Protein AF-A0A7M2JFU8-F1 (afdb_monomer)

Organism: Pseudomonas fluorescens (NCBI:txid294)

Nearest PDB structures (foldseek):
  3hbv-assembly1_P  TM=8.860E-01  e=1.091E-07  Dickeya chrysanthemi
  3hda-assembly1_P  TM=8.910E-01  e=1.358E-07  Dickeya chrysanthemi
  1k7g-assembly1_A  TM=8.908E-01  e=1.434E-07  Dickeya chrysanthemi
  8qyy-assembly1_E  TM=3.479E-01  e=5.859E+00  Escherichia coli

Structure (mmCIF, N/CA/C/O backbone):
data_AF-A0A7M2JFU8-F1
#
_entry.id   AF-A0A7M2JFU8-F1
#
loop_
_atom_site.group_PDB
_atom_site.id
_atom_site.type_symbol
_atom_site.label_atom_id
_atom_site.label_alt_id
_atom_site.label_comp_id
_atom_site.label_asym_id
_atom_site.label_entity_id
_atom_site.label_seq_id
_atom_site.pdbx_PDB_ins_code
_atom_site.Cartn_x
_atom_site.Cartn_y
_atom_site.Cartn_z
_atom_site.occupancy
_atom_site.B_iso_or_equiv
_atom_site.auth_seq_id
_atom_site.auth_comp_id
_atom_site.auth_asym_id
_atom_site.auth_atom_id
_atom_site.pdbx_PDB_model_num
ATOM 1 N N . MET A 1 1 ? -22.657 -14.632 13.937 1.00 64.81 1 MET A N 1
ATOM 2 C CA . MET A 1 1 ? -21.526 -13.676 13.865 1.00 64.81 1 MET A CA 1
ATOM 3 C C . MET A 1 1 ? -20.325 -14.108 14.701 1.00 64.81 1 MET A C 1
ATOM 5 O O . MET A 1 1 ? -19.240 -14.116 14.144 1.00 64.81 1 MET A O 1
ATOM 9 N N . LYS A 1 2 ? -20.491 -14.522 15.968 1.00 67.00 2 LYS A N 1
ATOM 10 C CA . LYS A 1 2 ? -19.379 -14.980 16.830 1.00 67.00 2 LYS A CA 1
ATOM 11 C C . LYS A 1 2 ? -18.509 -16.075 16.194 1.00 67.00 2 LYS A C 1
ATOM 13 O O . LYS A 1 2 ? -17.318 -15.863 16.019 1.00 67.00 2 LYS A O 1
ATOM 18 N N . GLN A 1 3 ? -19.122 -17.174 15.738 1.00 77.75 3 GLN A N 1
ATOM 19 C CA . GLN A 1 3 ? -18.402 -18.260 15.055 1.00 77.75 3 GLN A CA 1
ATOM 20 C C . GLN A 1 3 ? -17.600 -17.750 13.848 1.00 77.75 3 GLN A C 1
ATOM 22 O O . GLN A 1 3 ? -16.427 -18.059 13.706 1.00 77.75 3 GLN A O 1
ATOM 27 N N . SER A 1 4 ? -18.198 -16.874 13.036 1.00 82.56 4 SER A N 1
ATOM 28 C CA . SER A 1 4 ? -17.549 -16.297 11.856 1.00 82.56 4 SER A CA 1
ATOM 29 C C . SER A 1 4 ? -16.321 -15.440 12.195 1.00 82.56 4 SER A C 1
ATOM 31 O O . SER A 1 4 ? -15.368 -15.435 11.419 1.00 82.56 4 SER A O 1
ATOM 33 N N . LEU A 1 5 ? -16.326 -14.735 13.335 1.00 87.31 5 LEU A N 1
ATOM 34 C CA . LEU A 1 5 ? -15.175 -13.968 13.826 1.00 87.31 5 LEU A CA 1
ATOM 35 C C . LEU A 1 5 ? -14.078 -14.894 14.370 1.00 87.31 5 LEU A C 1
ATOM 37 O O . LEU A 1 5 ? -12.903 -14.683 14.085 1.00 87.31 5 LEU A O 1
ATOM 41 N N . THR A 1 6 ? -14.447 -15.939 15.112 1.00 86.62 6 THR A N 1
ATOM 42 C CA . THR A 1 6 ? -13.496 -16.947 15.601 1.00 86.62 6 THR A CA 1
ATOM 43 C C . THR A 1 6 ? -12.821 -17.681 14.442 1.00 86.62 6 THR A C 1
ATOM 45 O O . THR A 1 6 ? -11.595 -17.793 14.419 1.00 86.62 6 THR A O 1
ATOM 48 N N . ASP A 1 7 ? -13.595 -18.093 13.436 1.00 89.38 7 ASP A N 1
ATOM 49 C CA . ASP A 1 7 ? -13.078 -18.713 12.215 1.00 89.38 7 ASP A CA 1
ATOM 50 C C . ASP A 1 7 ? -12.138 -17.756 11.468 1.00 89.38 7 ASP A C 1
ATOM 52 O O . ASP A 1 7 ? -11.109 -18.175 10.940 1.00 89.38 7 ASP A O 1
ATOM 56 N N . LEU A 1 8 ? -12.467 -16.458 11.436 1.00 90.00 8 LEU A N 1
ATOM 57 C CA . LEU A 1 8 ? -11.598 -15.434 10.856 1.00 90.00 8 LEU A CA 1
ATOM 58 C C . LEU A 1 8 ? -10.274 -15.324 11.625 1.00 90.00 8 LEU A C 1
ATOM 60 O O . LEU A 1 8 ? -9.217 -15.313 11.007 1.00 90.00 8 LEU A O 1
ATOM 64 N N . GLY A 1 9 ? -10.309 -15.301 12.958 1.00 88.56 9 GLY A N 1
ATOM 65 C CA . GLY A 1 9 ? -9.108 -15.240 13.797 1.00 88.56 9 GLY A CA 1
ATOM 66 C C . GLY A 1 9 ? -8.223 -16.491 13.749 1.00 88.56 9 GLY A C 1
ATOM 67 O O . GLY A 1 9 ? -7.040 -16.425 14.100 1.00 88.56 9 GLY A O 1
ATOM 68 N N . ALA A 1 10 ? -8.770 -17.634 13.332 1.00 90.88 10 ALA A N 1
ATOM 69 C CA . ALA A 1 10 ? -8.000 -18.843 13.042 1.00 90.88 10 ALA A CA 1
ATOM 70 C C . ALA A 1 10 ? -7.357 -18.788 11.645 1.00 90.88 10 ALA A C 1
ATOM 72 O O . ALA A 1 10 ? -6.209 -19.198 11.474 1.00 90.88 10 ALA A O 1
ATOM 73 N N . GLN A 1 11 ? -8.090 -18.252 10.667 1.00 91.31 11 GLN A N 1
ATOM 74 C CA . GLN A 1 11 ? -7.677 -18.173 9.268 1.00 91.31 11 GLN A CA 1
ATOM 75 C C . GLN A 1 11 ? -6.659 -17.053 9.005 1.00 91.31 11 GLN A C 1
ATOM 77 O O . GLN A 1 11 ? -5.719 -17.251 8.245 1.00 91.31 11 GLN A O 1
ATOM 82 N N . VAL A 1 12 ? -6.812 -15.880 9.627 1.00 92.31 12 VAL A N 1
ATOM 83 C CA . VAL A 1 12 ? -5.910 -14.740 9.414 1.00 92.31 12 VAL A CA 1
ATOM 84 C C . VAL A 1 12 ? -4.648 -14.909 10.258 1.00 92.31 12 VAL A C 1
ATOM 86 O O . VAL A 1 12 ? -4.643 -14.724 11.475 1.00 92.31 12 VAL A O 1
ATOM 89 N N . ASN A 1 13 ? -3.565 -15.271 9.581 1.00 92.75 13 ASN A N 1
ATOM 90 C CA . ASN A 1 13 ? -2.220 -15.431 10.121 1.00 92.75 13 ASN A CA 1
ATOM 91 C C . ASN A 1 13 ? -1.188 -14.977 9.078 1.00 92.75 13 ASN A C 1
ATOM 93 O O . ASN A 1 13 ? -1.533 -14.753 7.915 1.00 92.75 13 ASN A O 1
ATOM 97 N N . ARG A 1 14 ? 0.082 -14.887 9.483 1.00 90.12 14 ARG A N 1
ATOM 98 C CA . ARG A 1 14 ? 1.185 -14.442 8.622 1.00 90.12 14 ARG A CA 1
ATOM 99 C C . ARG A 1 14 ? 1.236 -15.141 7.260 1.00 90.12 14 ARG A C 1
ATOM 101 O O . ARG A 1 14 ? 1.318 -14.451 6.253 1.00 90.12 14 ARG A O 1
ATOM 108 N N . SER A 1 15 ? 1.144 -16.473 7.207 1.00 91.75 15 SER A N 1
ATOM 109 C CA . SER A 1 15 ? 1.206 -17.213 5.935 1.00 91.75 15 SER A CA 1
ATOM 110 C C . SER A 1 15 ? 0.026 -16.902 5.018 1.00 91.75 15 SER A C 1
ATOM 112 O O . SER A 1 15 ? 0.173 -16.845 3.803 1.00 91.75 15 SER A O 1
ATOM 114 N N . THR A 1 16 ? -1.152 -16.663 5.593 1.00 92.81 16 THR A N 1
ATOM 115 C CA . THR A 1 16 ? -2.345 -16.303 4.821 1.00 92.81 16 THR A CA 1
ATOM 116 C C . THR A 1 16 ? -2.243 -14.877 4.287 1.00 92.81 16 THR A C 1
ATOM 118 O O . THR A 1 16 ? -2.614 -14.626 3.144 1.00 92.81 16 THR A O 1
ATOM 121 N N . VAL A 1 17 ? -1.702 -13.944 5.079 1.00 91.19 17 VAL A N 1
ATOM 122 C CA . VAL A 1 17 ? -1.409 -12.573 4.627 1.00 91.19 17 VAL A CA 1
ATOM 123 C C . VAL A 1 17 ? -0.374 -12.590 3.507 1.00 91.19 17 VAL A C 1
ATOM 125 O O . VAL A 1 17 ? -0.582 -11.953 2.480 1.00 91.19 17 VAL A O 1
ATOM 128 N N . GLU A 1 18 ? 0.686 -13.380 3.651 1.00 92.75 18 GLU A N 1
ATOM 129 C CA . GLU A 1 18 ? 1.689 -13.557 2.605 1.00 92.75 18 GLU A CA 1
ATOM 130 C C . GLU A 1 18 ? 1.108 -14.110 1.312 1.00 92.75 18 GLU A C 1
ATOM 132 O O . GLU A 1 18 ? 1.339 -13.539 0.248 1.00 92.75 18 GLU A O 1
ATOM 137 N N . HIS A 1 19 ? 0.281 -15.146 1.398 1.00 94.06 19 HIS A N 1
ATOM 138 C CA . HIS A 1 19 ? -0.406 -15.681 0.231 1.00 94.06 19 HIS A CA 1
ATOM 139 C C . HIS A 1 19 ? -1.319 -14.638 -0.437 1.00 94.06 19 HIS A C 1
ATOM 141 O O . HIS A 1 19 ? -1.333 -14.525 -1.660 1.00 94.06 19 HIS A O 1
ATOM 147 N N . MET A 1 20 ? -2.047 -13.831 0.345 1.00 93.62 20 MET A N 1
ATOM 148 C CA . MET A 1 20 ? -2.904 -12.761 -0.186 1.00 93.62 20 MET A CA 1
ATOM 149 C C . MET A 1 20 ? -2.136 -11.655 -0.910 1.00 93.62 20 MET A C 1
ATOM 151 O O . MET A 1 20 ? -2.691 -11.048 -1.825 1.00 93.62 20 MET A O 1
ATOM 155 N N . LEU A 1 21 ? -0.903 -11.369 -0.487 1.00 90.50 21 LEU A N 1
ATOM 156 C CA . LEU A 1 21 ? -0.062 -10.340 -1.097 1.00 90.50 21 LEU A CA 1
ATOM 157 C C . LEU A 1 21 ? 0.683 -10.865 -2.325 1.00 90.50 21 LEU A C 1
ATOM 159 O O . LEU A 1 21 ? 0.728 -10.174 -3.337 1.00 90.50 21 LEU A O 1
ATOM 163 N N . ARG A 1 22 ? 1.231 -12.083 -2.247 1.00 90.06 22 ARG A N 1
ATOM 164 C CA . ARG A 1 22 ? 1.999 -12.701 -3.339 1.00 90.06 22 ARG A CA 1
ATOM 165 C C . ARG A 1 22 ? 1.111 -13.230 -4.465 1.00 90.06 22 ARG A C 1
ATOM 167 O O . ARG A 1 22 ? 1.523 -13.197 -5.617 1.00 90.06 22 ARG A O 1
ATOM 174 N N . ASP A 1 23 ? -0.095 -13.698 -4.144 1.00 92.19 23 ASP A N 1
ATOM 175 C CA . ASP A 1 23 ? -1.083 -14.151 -5.126 1.00 92.19 23 ASP A CA 1
ATOM 176 C C . ASP A 1 23 ? -2.473 -13.568 -4.816 1.00 92.19 23 ASP A C 1
ATOM 178 O O . ASP A 1 23 ? -3.360 -14.252 -4.278 1.00 92.19 23 ASP A O 1
ATOM 182 N N . PRO A 1 24 ? -2.690 -12.282 -5.146 1.00 87.75 24 PRO A N 1
ATOM 183 C CA . PRO A 1 24 ? -3.933 -11.586 -4.846 1.00 87.75 24 PRO A CA 1
ATOM 184 C C . PRO A 1 24 ? -5.116 -12.048 -5.706 1.00 87.75 24 PRO A C 1
ATOM 186 O O . PRO A 1 24 ? -6.250 -11.703 -5.365 1.00 87.75 24 PRO A O 1
ATOM 189 N N . THR A 1 25 ? -4.887 -12.785 -6.797 1.00 88.19 25 THR A N 1
ATOM 190 C CA . THR A 1 25 ? -5.942 -13.216 -7.738 1.00 88.19 25 THR A CA 1
ATOM 191 C C . THR A 1 25 ? -6.411 -14.646 -7.514 1.00 88.19 25 THR A C 1
ATOM 193 O O . THR A 1 25 ? -7.485 -15.019 -7.991 1.00 88.19 25 THR A O 1
ATOM 196 N N . SER A 1 26 ? -5.655 -15.449 -6.764 1.00 94.31 26 SER A N 1
ATOM 197 C CA . SER A 1 26 ? -6.107 -16.782 -6.387 1.00 94.31 26 SER A CA 1
ATOM 198 C C . SER A 1 26 ? -7.447 -16.748 -5.657 1.00 94.31 26 SER A C 1
ATOM 200 O O . SER A 1 26 ? -7.751 -15.859 -4.854 1.00 94.31 26 SER A O 1
ATOM 202 N N . ARG A 1 27 ? -8.246 -17.793 -5.889 1.00 94.06 27 ARG A N 1
ATOM 203 C CA . ARG A 1 27 ? -9.554 -17.962 -5.247 1.00 94.06 27 ARG A CA 1
ATOM 204 C C . ARG A 1 27 ? -9.453 -17.883 -3.720 1.00 94.06 27 ARG A C 1
ATOM 206 O O . ARG A 1 27 ? -10.229 -17.168 -3.102 1.00 94.06 27 ARG A O 1
ATOM 213 N N . GLY A 1 28 ? -8.453 -18.539 -3.127 1.00 91.12 28 GLY A N 1
ATOM 214 C CA . GLY A 1 28 ? -8.242 -18.523 -1.676 1.00 91.12 28 GLY A CA 1
ATOM 215 C C . GLY A 1 28 ? -7.946 -17.128 -1.117 1.00 91.12 28 GLY A C 1
ATOM 216 O O . GLY A 1 28 ? -8.483 -16.760 -0.067 1.00 91.12 28 GLY A O 1
ATOM 217 N N . SER A 1 29 ? -7.146 -16.329 -1.828 1.00 92.69 29 SER A N 1
ATOM 218 C CA . SER A 1 29 ? -6.858 -14.946 -1.441 1.00 92.69 29 SER A CA 1
ATOM 219 C C . SER A 1 29 ? -8.084 -14.049 -1.574 1.00 92.69 29 SER A C 1
ATOM 221 O O . SER A 1 29 ? -8.373 -13.280 -0.659 1.00 92.69 29 SER A O 1
ATOM 223 N N . ILE A 1 30 ? -8.842 -14.181 -2.668 1.00 92.62 30 ILE A N 1
ATOM 224 C CA . ILE A 1 30 ? -10.092 -13.440 -2.887 1.00 92.62 30 ILE A CA 1
ATOM 225 C C . ILE A 1 30 ? -11.110 -13.768 -1.791 1.00 92.62 30 ILE A C 1
ATOM 227 O O . ILE A 1 30 ? -11.663 -12.856 -1.175 1.00 92.62 30 ILE A O 1
ATOM 231 N N . ASP A 1 31 ? -11.329 -15.052 -1.508 1.00 92.81 31 ASP A N 1
ATOM 232 C CA .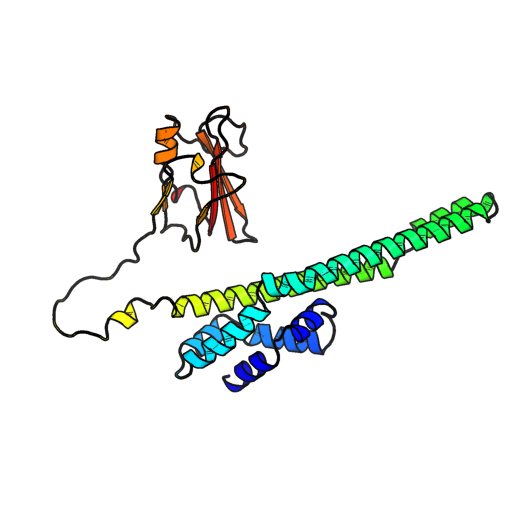 ASP A 1 31 ? -12.301 -15.505 -0.513 1.00 92.81 31 ASP A CA 1
ATOM 233 C C . ASP A 1 31 ? -11.935 -15.005 0.887 1.00 92.81 31 ASP A C 1
ATOM 235 O O . ASP A 1 31 ? -12.781 -14.466 1.606 1.00 92.81 31 ASP A O 1
ATOM 239 N N . THR A 1 32 ? -10.659 -15.124 1.264 1.00 93.12 32 THR A N 1
ATOM 240 C CA . THR A 1 32 ? -10.173 -14.650 2.565 1.00 93.12 32 THR A CA 1
ATOM 241 C C . THR A 1 32 ? -10.292 -13.133 2.673 1.00 93.12 32 THR A C 1
ATOM 243 O O . THR A 1 32 ? -10.817 -12.628 3.665 1.00 93.12 32 THR A O 1
ATOM 246 N N . PHE A 1 33 ? -9.877 -12.396 1.642 1.00 92.88 33 PHE A N 1
ATOM 247 C CA . PHE A 1 33 ? -9.963 -10.940 1.617 1.00 92.88 33 PHE A CA 1
ATOM 248 C C . PHE A 1 33 ? -11.410 -10.443 1.709 1.00 92.88 33 PHE A C 1
ATOM 250 O O . PHE A 1 33 ? -11.715 -9.559 2.509 1.00 92.88 33 PHE A O 1
ATOM 257 N N . ASN A 1 34 ? -12.327 -11.053 0.957 1.00 91.94 34 ASN A N 1
ATOM 258 C CA . ASN A 1 34 ? -13.750 -10.730 1.020 1.00 91.94 34 ASN A CA 1
ATOM 259 C C . ASN A 1 34 ? -14.331 -11.052 2.400 1.00 91.94 34 ASN A C 1
ATOM 261 O O . ASN A 1 34 ? -15.116 -10.274 2.943 1.00 91.94 34 ASN A O 1
ATOM 265 N N . LYS A 1 35 ? -13.927 -12.166 3.018 1.00 92.62 35 LYS A N 1
ATOM 266 C CA . LYS A 1 35 ? -14.347 -12.515 4.381 1.00 92.62 35 LYS A CA 1
ATOM 267 C C . LYS A 1 35 ? 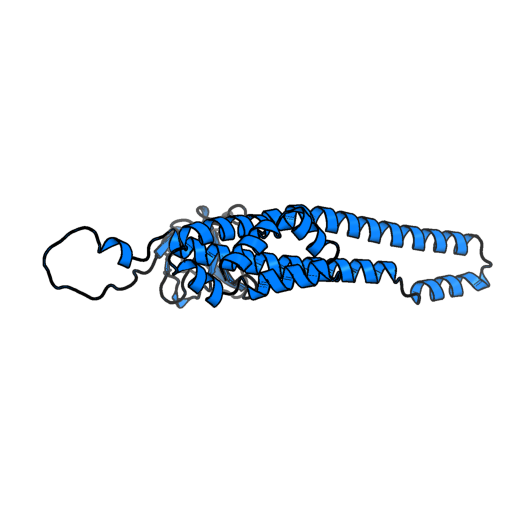-13.862 -11.483 5.406 1.00 92.62 35 LYS A C 1
ATOM 269 O O . LYS A 1 35 ? -14.650 -11.068 6.252 1.00 92.62 35 LYS A O 1
ATOM 274 N N . ILE A 1 36 ? -12.613 -11.020 5.300 1.00 92.69 36 ILE A N 1
ATOM 275 C CA . ILE A 1 36 ? -12.073 -9.924 6.121 1.00 92.69 36 ILE A CA 1
ATOM 276 C C . ILE A 1 36 ? -12.916 -8.657 5.908 1.00 92.69 36 ILE A C 1
ATOM 278 O O . ILE A 1 36 ? -13.480 -8.136 6.866 1.00 92.69 36 ILE A O 1
ATOM 282 N N . GLY A 1 37 ? -13.065 -8.192 4.665 1.00 87.88 37 GLY A N 1
ATOM 283 C CA . GLY A 1 37 ? -13.768 -6.942 4.353 1.00 87.88 37 GLY A CA 1
ATOM 284 C C . GLY A 1 37 ? -15.259 -6.959 4.698 1.00 87.88 37 GLY A C 1
ATOM 285 O O . GLY A 1 37 ? -15.818 -5.939 5.083 1.00 87.88 37 GLY A O 1
ATOM 286 N N . THR A 1 38 ? -15.912 -8.120 4.619 1.00 90.69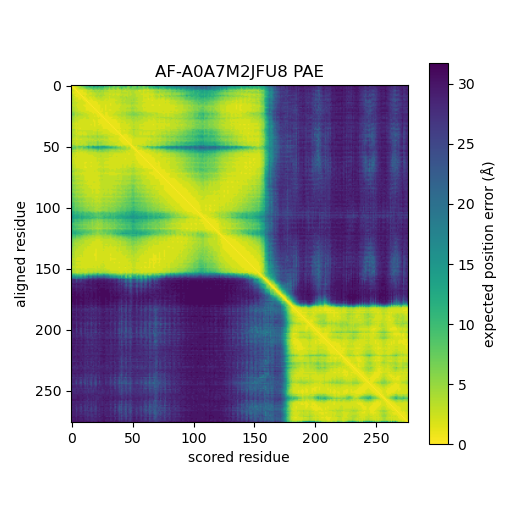 38 THR A N 1
ATOM 287 C CA . THR A 1 38 ? -17.331 -8.260 4.973 1.00 90.69 38 THR A CA 1
ATOM 288 C C . THR A 1 38 ? -17.571 -8.374 6.470 1.00 90.69 38 THR A C 1
ATOM 290 O O . THR A 1 38 ? -18.672 -8.041 6.904 1.00 90.69 38 THR A O 1
ATOM 293 N N . LEU A 1 39 ? -16.618 -8.881 7.258 1.00 90.25 39 LEU A N 1
ATOM 294 C CA . LEU A 1 39 ? -16.756 -9.025 8.713 1.00 90.25 39 LEU A CA 1
ATOM 295 C C . LEU A 1 39 ? -16.215 -7.817 9.477 1.00 90.25 39 LEU A C 1
ATOM 297 O O . LEU A 1 39 ? -16.765 -7.477 10.522 1.00 90.25 39 LEU A O 1
ATOM 301 N N . LEU A 1 40 ? -15.177 -7.167 8.955 1.00 90.19 40 LEU A N 1
ATOM 302 C CA . LEU A 1 40 ? -14.477 -6.060 9.602 1.00 90.19 40 LEU A CA 1
ATOM 303 C C . LEU A 1 40 ? -14.932 -4.698 9.060 1.00 90.19 40 LEU A C 1
ATOM 305 O O . LEU A 1 40 ? -14.121 -3.824 8.763 1.00 90.19 40 LEU A O 1
ATOM 309 N N . THR A 1 41 ? -16.248 -4.520 8.936 1.00 87.44 41 THR A N 1
ATOM 310 C CA . THR A 1 41 ? -16.863 -3.212 8.678 1.00 87.44 41 THR A CA 1
ATOM 311 C C . THR A 1 41 ? -17.152 -2.487 9.989 1.00 87.44 41 THR A C 1
ATOM 313 O O . THR A 1 41 ? -17.332 -3.126 11.029 1.00 87.44 41 THR A O 1
ATOM 316 N N . THR A 1 42 ? -17.257 -1.157 9.945 1.00 80.75 42 THR A N 1
ATOM 317 C CA . THR A 1 42 ? -17.554 -0.318 11.121 1.00 80.75 42 THR A CA 1
ATOM 318 C C . THR A 1 42 ? -18.774 -0.814 11.901 1.00 80.75 42 THR A C 1
ATOM 320 O O . THR A 1 42 ? -18.676 -1.047 13.104 1.00 80.75 42 THR A O 1
ATOM 323 N N . ASP A 1 43 ? -19.895 -1.055 11.215 1.00 82.62 43 ASP A N 1
ATOM 324 C CA . ASP A 1 43 ? -21.159 -1.449 11.852 1.00 82.62 43 ASP A CA 1
ATOM 325 C C . ASP A 1 43 ? -21.068 -2.823 12.525 1.00 82.62 43 ASP A C 1
ATOM 327 O O . ASP A 1 43 ? -21.544 -3.025 13.647 1.00 82.62 43 ASP A O 1
ATOM 331 N N . LYS A 1 44 ? -20.421 -3.788 11.857 1.00 87.19 44 LYS A N 1
ATOM 332 C CA . LYS A 1 44 ? -20.273 -5.145 12.393 1.00 87.19 44 LYS A CA 1
ATOM 333 C C . LYS A 1 44 ? -19.310 -5.184 13.561 1.00 87.19 44 LYS A C 1
ATOM 335 O O . LYS A 1 44 ? -19.594 -5.872 14.537 1.00 87.19 44 LYS A O 1
ATOM 340 N N . ILE A 1 45 ? -18.217 -4.429 13.492 1.00 86.00 45 ILE A N 1
ATOM 341 C CA . ILE A 1 45 ? -17.287 -4.303 14.610 1.00 86.00 45 ILE A CA 1
ATOM 342 C C . ILE A 1 45 ? -18.000 -3.656 15.797 1.00 86.00 45 ILE A C 1
ATOM 344 O O . ILE A 1 45 ? -17.978 -4.235 16.875 1.00 86.00 45 ILE A O 1
ATOM 348 N N . SER A 1 46 ? -18.725 -2.548 15.610 1.00 83.00 46 SER A N 1
ATOM 349 C CA . SER A 1 46 ? -19.511 -1.937 16.693 1.00 83.00 46 SER A CA 1
ATOM 350 C C . SER A 1 46 ? -20.494 -2.935 17.318 1.00 83.00 46 SER A C 1
ATOM 352 O O . SER A 1 46 ? -20.527 -3.081 18.535 1.00 83.00 46 SER A O 1
ATOM 354 N N . THR A 1 47 ? -21.208 -3.710 16.498 1.00 85.75 47 THR A N 1
ATOM 355 C CA . THR A 1 47 ? -22.140 -4.741 16.984 1.00 85.75 47 THR A CA 1
ATOM 356 C C . THR A 1 47 ? -21.432 -5.846 17.784 1.00 85.75 47 THR A C 1
ATOM 358 O O . THR A 1 47 ? -21.938 -6.291 18.812 1.00 85.75 47 THR A O 1
ATOM 361 N N . LEU A 1 48 ? -20.254 -6.296 17.335 1.00 85.50 48 LEU A N 1
ATOM 362 C CA . LEU A 1 48 ? -19.438 -7.300 18.034 1.00 85.50 48 LEU A CA 1
ATOM 363 C C . LEU A 1 48 ? -18.893 -6.783 19.371 1.00 85.50 48 LEU A C 1
ATOM 365 O O . LEU A 1 48 ? -18.698 -7.571 20.297 1.00 85.50 48 LEU A O 1
ATOM 369 N N . LEU A 1 49 ? -18.647 -5.478 19.452 1.00 83.25 49 LEU A N 1
ATOM 370 C CA . LEU A 1 49 ? -18.069 -4.792 20.601 1.00 83.25 49 LEU A CA 1
ATOM 371 C C . LEU A 1 49 ? -19.110 -4.337 21.640 1.00 83.25 49 LEU A C 1
ATOM 373 O O . LEU A 1 49 ? -18.740 -4.094 22.782 1.00 83.25 49 LEU A O 1
ATOM 377 N N . SER A 1 50 ? -20.396 -4.264 21.287 1.00 78.81 50 SER A N 1
ATOM 378 C CA . SER A 1 50 ? -21.491 -3.922 22.217 1.00 78.81 50 SER A CA 1
ATOM 379 C C . SER A 1 50 ? -22.231 -5.140 22.796 1.00 78.81 50 SER A C 1
ATOM 381 O O . SER A 1 50 ? -23.151 -4.981 23.595 1.00 78.81 50 SER A O 1
ATOM 383 N N . GLY A 1 51 ? -21.877 -6.358 22.377 1.00 79.19 51 GLY A N 1
ATOM 384 C CA . GLY A 1 51 ? -22.530 -7.594 22.817 1.00 79.19 51 GLY A CA 1
ATOM 385 C C . GLY A 1 51 ? -21.986 -8.169 24.137 1.00 79.19 51 GLY A C 1
ATOM 386 O O . GLY A 1 51 ? -20.928 -7.759 24.608 1.00 79.19 51 GLY A O 1
ATOM 387 N N . PRO A 1 52 ? -22.645 -9.197 24.706 1.00 77.25 52 PRO A N 1
ATOM 388 C CA . PRO A 1 52 ? -22.219 -9.847 25.955 1.00 77.25 52 PRO A CA 1
ATOM 389 C C . PRO A 1 52 ? -20.830 -10.509 25.868 1.00 77.25 52 PRO A C 1
ATOM 391 O O . PRO A 1 52 ? -20.178 -10.721 26.884 1.00 77.25 52 PRO A O 1
ATOM 394 N N . ASP A 1 53 ? -20.363 -10.799 24.651 1.00 83.12 53 ASP A N 1
ATOM 395 C CA . ASP A 1 53 ? -19.067 -11.422 24.358 1.00 83.12 53 ASP A CA 1
ATOM 396 C C . ASP A 1 53 ? -17.977 -10.411 23.945 1.00 83.12 53 ASP A C 1
ATOM 398 O O . ASP A 1 53 ? -16.948 -10.799 23.386 1.00 83.12 53 ASP A O 1
ATOM 402 N N . ALA A 1 54 ? -18.194 -9.109 24.167 1.00 79.81 54 ALA A N 1
ATOM 403 C CA . ALA A 1 54 ? -17.325 -8.038 23.674 1.00 79.81 54 ALA A CA 1
ATOM 404 C C . ALA A 1 54 ? -15.841 -8.258 24.003 1.00 79.81 54 ALA A C 1
ATOM 406 O O . ALA A 1 54 ? -14.990 -8.113 23.130 1.00 79.81 54 ALA A O 1
ATOM 407 N N . ASN A 1 55 ? -15.523 -8.674 25.231 1.00 82.38 55 ASN A N 1
ATOM 408 C CA . ASN A 1 55 ? -14.138 -8.848 25.671 1.00 82.38 55 ASN A CA 1
ATOM 409 C C . ASN A 1 55 ? -13.401 -9.975 24.918 1.00 82.38 55 ASN A C 1
ATOM 411 O O . ASN A 1 55 ? -12.224 -9.846 24.587 1.00 82.38 55 ASN A O 1
ATOM 415 N N . ASP A 1 56 ? -14.087 -11.075 24.602 1.00 87.19 56 ASP A N 1
ATOM 416 C CA . ASP A 1 56 ? -13.490 -12.159 23.813 1.00 87.19 56 ASP A CA 1
ATOM 417 C C . ASP A 1 56 ? -13.388 -11.782 22.333 1.00 87.19 56 ASP A C 1
ATOM 419 O O . ASP A 1 56 ? -12.387 -12.092 21.683 1.00 87.19 56 ASP A O 1
ATOM 423 N N . ASN A 1 57 ? -14.367 -11.036 21.815 1.00 88.06 57 ASN A N 1
ATOM 424 C CA . ASN A 1 57 ? -14.306 -10.485 20.464 1.00 88.06 57 ASN A CA 1
ATOM 425 C C . ASN A 1 57 ? -13.140 -9.497 20.311 1.00 88.06 57 ASN A C 1
ATOM 427 O O . ASN A 1 57 ? -12.454 -9.546 19.292 1.00 88.06 57 ASN A O 1
ATOM 431 N N . VAL A 1 58 ? -12.864 -8.659 21.320 1.00 86.94 58 VAL A N 1
ATOM 432 C CA . VAL A 1 58 ? -11.702 -7.753 21.338 1.00 86.94 58 VAL A CA 1
ATOM 433 C C . VAL A 1 58 ? -10.408 -8.538 21.168 1.00 86.94 58 VAL A C 1
ATOM 435 O O . VAL A 1 58 ? -9.651 -8.221 20.261 1.00 86.94 58 VAL A O 1
ATOM 438 N N . LYS A 1 59 ? -10.173 -9.603 21.944 1.00 89.12 59 LYS A N 1
ATOM 439 C CA . LYS A 1 59 ? -8.941 -10.411 21.826 1.00 89.12 59 LYS A CA 1
ATOM 440 C C . LYS A 1 59 ? -8.753 -10.985 20.421 1.00 89.12 59 LYS A C 1
ATOM 442 O O . LYS A 1 59 ? -7.644 -11.001 19.888 1.00 89.12 59 LYS A O 1
ATOM 447 N N . VAL A 1 60 ? -9.837 -11.475 19.813 1.00 91.19 60 VAL A N 1
ATOM 448 C CA . VAL A 1 60 ? -9.788 -12.010 18.445 1.00 91.19 60 VAL A CA 1
ATOM 449 C C . VAL A 1 60 ? -9.498 -10.895 17.440 1.00 91.19 60 VAL A C 1
ATOM 451 O O . VAL A 1 60 ? -8.659 -11.075 16.560 1.00 91.19 60 VAL A O 1
ATOM 454 N N . LEU A 1 61 ? -10.146 -9.739 17.585 1.00 90.81 61 LEU A N 1
ATOM 455 C CA . LEU A 1 61 ? -9.926 -8.582 16.723 1.00 90.81 61 LEU A CA 1
ATOM 456 C C . LEU A 1 61 ? -8.510 -8.011 16.871 1.00 90.81 61 LEU A C 1
ATOM 458 O O . LEU A 1 61 ? -7.905 -7.704 15.855 1.00 90.81 61 LEU A O 1
ATOM 462 N N . GLU A 1 62 ? -7.947 -7.937 18.080 1.00 88.50 62 GLU A N 1
ATOM 463 C CA . GLU A 1 62 ? -6.549 -7.542 18.323 1.00 88.50 62 GLU A CA 1
ATOM 464 C C . GLU A 1 62 ? -5.571 -8.493 17.638 1.00 88.50 62 GLU A C 1
ATOM 466 O O . GLU A 1 62 ? -4.615 -8.061 16.996 1.00 88.50 62 GLU A O 1
ATOM 471 N N . LYS A 1 63 ? -5.827 -9.804 17.726 1.00 91.50 63 LYS A N 1
ATOM 472 C CA . LYS A 1 63 ? -5.013 -10.800 17.030 1.00 91.50 63 LYS A CA 1
ATOM 473 C C . LYS A 1 63 ? -5.058 -10.570 15.520 1.00 91.50 63 LYS A C 1
ATOM 475 O O . LYS A 1 63 ? -4.004 -10.509 14.896 1.00 91.50 63 LYS A O 1
ATOM 480 N N . VAL A 1 64 ? -6.250 -10.432 14.939 1.00 92.38 64 VAL A N 1
ATOM 481 C CA . VAL A 1 64 ? -6.419 -10.188 13.496 1.00 92.38 64 VAL A CA 1
ATOM 482 C C . VAL A 1 64 ? -5.756 -8.871 13.086 1.00 92.38 64 VAL A C 1
ATOM 484 O O . VAL A 1 64 ? -4.993 -8.851 12.127 1.00 92.38 64 VAL A O 1
ATOM 487 N N . GLU A 1 65 ? -5.979 -7.798 13.841 1.00 92.00 65 GLU A N 1
ATOM 488 C CA . GLU A 1 65 ? -5.380 -6.477 13.628 1.00 92.00 65 GLU A CA 1
ATOM 489 C C . GLU A 1 65 ? -3.852 -6.545 13.632 1.00 92.00 65 GLU A C 1
ATOM 491 O O . GLU A 1 65 ? -3.224 -6.051 12.705 1.00 92.00 65 GLU A O 1
ATOM 496 N N . SER A 1 66 ? -3.241 -7.257 14.583 1.00 88.62 66 SER A N 1
ATOM 497 C CA . SER A 1 66 ? -1.780 -7.393 14.627 1.00 88.62 66 SER A CA 1
ATOM 498 C C . SER A 1 66 ? -1.194 -7.999 13.344 1.00 88.62 66 SER A C 1
ATOM 500 O O . SER A 1 66 ? -0.117 -7.592 12.911 1.00 88.62 66 SER A O 1
ATOM 502 N N . GLN A 1 67 ? -1.917 -8.927 12.702 1.00 91.69 67 GLN A N 1
ATOM 503 C CA . GLN A 1 67 ? -1.500 -9.573 11.452 1.00 91.69 67 GLN A CA 1
ATOM 504 C C . GLN A 1 67 ? -1.726 -8.692 10.218 1.00 91.69 67 GLN A C 1
ATOM 506 O O . GLN A 1 67 ? -1.056 -8.885 9.209 1.00 91.69 67 GLN A O 1
ATOM 511 N N . LEU A 1 68 ? -2.678 -7.758 10.284 1.00 91.06 68 LEU A N 1
ATOM 512 C CA . LEU A 1 68 ? -3.015 -6.826 9.201 1.00 91.06 68 LEU A CA 1
ATOM 513 C C . LEU A 1 68 ? -2.386 -5.440 9.396 1.00 91.06 68 LEU A C 1
ATOM 515 O O . LEU A 1 68 ? -2.605 -4.538 8.587 1.00 91.06 68 LEU A O 1
ATOM 519 N N . SER A 1 69 ? -1.632 -5.259 10.479 1.00 83.69 69 SER A N 1
ATOM 520 C CA . SER A 1 69 ? -0.952 -4.013 10.789 1.00 83.69 69 SER A CA 1
ATOM 521 C C . SER A 1 69 ? 0.069 -3.666 9.711 1.00 83.69 69 SER A C 1
ATOM 523 O O . SER A 1 69 ? 0.623 -4.547 9.049 1.00 83.69 69 SER A O 1
ATOM 525 N N . LYS A 1 70 ? 0.345 -2.367 9.560 1.00 82.19 70 LYS A N 1
ATOM 526 C CA . LYS A 1 70 ? 1.313 -1.882 8.576 1.00 82.19 70 LYS A CA 1
ATOM 527 C C . LYS A 1 70 ? 2.668 -2.577 8.719 1.00 82.19 70 LYS A C 1
ATOM 529 O O . LYS A 1 70 ? 3.173 -3.094 7.737 1.00 82.19 70 LYS A O 1
ATOM 534 N N . ASP A 1 71 ? 3.193 -2.683 9.936 1.00 80.50 71 ASP A N 1
ATOM 535 C CA . ASP A 1 71 ? 4.494 -3.314 10.180 1.00 80.50 71 ASP A CA 1
ATOM 536 C C . ASP A 1 71 ? 4.500 -4.802 9.782 1.00 80.50 71 ASP A C 1
ATOM 538 O O . ASP A 1 71 ? 5.461 -5.297 9.187 1.00 80.50 71 ASP A O 1
ATOM 542 N N . ALA A 1 72 ? 3.411 -5.528 10.066 1.00 81.62 72 ALA A N 1
ATOM 543 C CA . ALA A 1 72 ? 3.276 -6.935 9.691 1.00 81.62 72 ALA A CA 1
ATOM 544 C C . ALA A 1 72 ? 3.174 -7.122 8.169 1.00 81.62 72 ALA A C 1
ATOM 546 O O . ALA A 1 72 ? 3.785 -8.041 7.622 1.00 81.62 72 ALA A O 1
ATOM 547 N N . ILE A 1 73 ? 2.437 -6.240 7.491 1.00 86.25 73 ILE A N 1
ATOM 548 C CA . ILE A 1 73 ? 2.307 -6.235 6.032 1.00 86.25 73 ILE A CA 1
ATOM 549 C C . ILE A 1 73 ? 3.634 -5.853 5.373 1.00 86.25 73 ILE A C 1
ATOM 551 O O . ILE A 1 73 ? 4.083 -6.576 4.488 1.00 86.25 73 ILE A O 1
ATOM 555 N N . ASP A 1 74 ? 4.306 -4.798 5.836 1.00 81.06 74 ASP A N 1
ATOM 556 C CA . ASP A 1 74 ? 5.582 -4.316 5.289 1.00 81.06 74 ASP A CA 1
ATOM 557 C C . ASP A 1 74 ? 6.690 -5.376 5.426 1.00 81.06 74 ASP A C 1
ATOM 559 O O . ASP A 1 74 ? 7.527 -5.521 4.532 1.00 81.06 74 ASP A O 1
ATOM 563 N N . THR A 1 75 ? 6.655 -6.188 6.491 1.00 83.50 75 THR A N 1
ATOM 564 C CA . THR A 1 75 ? 7.572 -7.329 6.696 1.00 83.50 75 THR A CA 1
ATOM 565 C C . THR A 1 75 ? 7.454 -8.392 5.595 1.00 83.50 75 THR A C 1
ATOM 567 O O . THR A 1 75 ? 8.397 -9.147 5.356 1.00 83.50 75 THR A O 1
ATOM 570 N N . VAL A 1 76 ? 6.301 -8.482 4.933 1.00 84.81 76 VAL A N 1
ATOM 571 C CA . VAL A 1 76 ? 6.040 -9.436 3.849 1.00 84.81 76 VAL A CA 1
ATOM 572 C C . VAL A 1 76 ? 6.141 -8.771 2.479 1.00 84.81 76 VAL A C 1
ATOM 574 O O . VAL A 1 76 ? 6.679 -9.362 1.543 1.00 84.81 76 VAL A O 1
ATOM 577 N N . LEU A 1 77 ? 5.648 -7.539 2.367 1.00 83.00 77 LEU A N 1
ATOM 578 C CA . LEU A 1 77 ? 5.621 -6.786 1.124 1.00 83.00 77 LEU A CA 1
ATOM 579 C C . LEU A 1 77 ? 7.031 -6.378 0.688 1.00 83.00 77 LEU A C 1
ATOM 581 O O . LEU A 1 77 ? 7.371 -6.587 -0.469 1.00 83.00 77 LEU A O 1
ATOM 585 N N . SER A 1 78 ? 7.881 -5.891 1.600 1.00 81.12 78 SER A N 1
ATOM 586 C CA . SER A 1 78 ? 9.216 -5.388 1.228 1.00 81.12 78 SER A CA 1
ATOM 587 C C . SER A 1 78 ? 10.111 -6.463 0.583 1.00 81.12 78 SER A C 1
ATOM 589 O O . SER A 1 78 ? 10.709 -6.183 -0.457 1.00 81.12 78 SER A O 1
ATOM 591 N N . PRO A 1 79 ? 10.204 -7.702 1.121 1.00 81.62 79 PRO A N 1
ATOM 592 C CA . PRO A 1 79 ? 10.934 -8.781 0.450 1.00 81.62 79 PRO A CA 1
ATOM 593 C C . PRO A 1 79 ? 10.337 -9.151 -0.911 1.00 81.62 79 PRO A C 1
ATOM 595 O O . PRO A 1 79 ? 11.080 -9.345 -1.868 1.00 81.62 79 PRO A O 1
ATOM 598 N N . PHE A 1 80 ? 9.005 -9.204 -1.021 1.00 82.81 80 PHE A N 1
ATOM 599 C CA . PHE A 1 80 ? 8.333 -9.480 -2.290 1.00 82.81 80 PHE A CA 1
ATOM 600 C C . PHE A 1 80 ? 8.636 -8.402 -3.340 1.00 82.81 80 PHE A C 1
ATOM 602 O O . PHE A 1 80 ? 8.974 -8.736 -4.472 1.00 82.81 80 PHE A O 1
ATOM 609 N N . GLU A 1 81 ? 8.575 -7.120 -2.977 1.00 81.31 81 GLU A N 1
ATOM 610 C CA . GLU A 1 81 ? 8.913 -6.017 -3.880 1.00 81.31 81 GLU A CA 1
ATOM 611 C C . GLU A 1 81 ? 10.367 -6.096 -4.351 1.00 81.31 81 GLU A C 1
ATOM 613 O O . GLU A 1 81 ? 10.630 -5.938 -5.543 1.00 81.31 81 GLU A O 1
ATOM 618 N N . ALA A 1 82 ? 11.303 -6.410 -3.449 1.00 80.19 82 ALA A N 1
ATOM 619 C CA . ALA A 1 82 ? 12.704 -6.618 -3.807 1.00 80.19 82 ALA A CA 1
ATOM 620 C C . ALA A 1 82 ? 12.874 -7.778 -4.807 1.00 80.19 82 ALA A C 1
ATOM 622 O O . ALA A 1 82 ? 13.522 -7.603 -5.838 1.00 80.19 82 ALA A O 1
ATOM 623 N N . GLU A 1 83 ? 12.227 -8.924 -4.562 1.00 86.56 83 GLU A N 1
ATOM 624 C CA . GLU A 1 83 ? 12.226 -10.072 -5.481 1.00 86.56 83 GLU A CA 1
ATOM 625 C C . GLU A 1 83 ? 11.663 -9.706 -6.867 1.00 86.56 83 GLU A C 1
ATOM 627 O O . GLU A 1 83 ? 12.217 -10.105 -7.894 1.00 86.56 83 GLU A O 1
ATOM 632 N N . GLN A 1 84 ? 10.575 -8.928 -6.920 1.00 85.50 84 GLN A N 1
ATOM 633 C CA . GLN A 1 84 ? 9.973 -8.479 -8.179 1.00 85.50 84 GLN A CA 1
ATOM 634 C C . GLN A 1 84 ? 10.878 -7.500 -8.938 1.00 85.50 84 GLN A C 1
ATOM 636 O O . GLN A 1 84 ? 11.018 -7.614 -10.157 1.00 85.50 84 GLN A O 1
ATOM 641 N N . VAL A 1 85 ? 11.529 -6.567 -8.238 1.00 81.88 85 VAL A N 1
ATOM 642 C CA . VAL A 1 85 ? 12.495 -5.629 -8.836 1.00 81.88 85 VAL A CA 1
ATOM 643 C C . VAL A 1 85 ? 13.702 -6.376 -9.407 1.00 81.88 85 VAL A C 1
ATOM 645 O O . VAL A 1 85 ? 14.140 -6.073 -10.521 1.00 81.88 85 VAL A O 1
ATOM 648 N N . ASP A 1 86 ? 14.215 -7.374 -8.690 1.00 86.81 86 ASP A N 1
ATOM 649 C CA . ASP A 1 86 ? 15.314 -8.210 -9.174 1.00 86.81 86 ASP A CA 1
ATOM 650 C C . ASP A 1 86 ? 14.886 -9.056 -10.381 1.00 86.81 86 ASP A C 1
ATOM 652 O O . ASP A 1 86 ? 15.611 -9.130 -11.375 1.00 86.81 86 ASP A O 1
ATOM 656 N N . SER A 1 87 ? 13.679 -9.629 -10.356 1.00 83.81 87 SER A N 1
ATOM 657 C CA . SER A 1 87 ? 13.099 -10.345 -11.500 1.00 83.81 87 SER A CA 1
ATOM 658 C C . SER A 1 87 ? 12.974 -9.443 -12.736 1.00 83.81 87 SER A C 1
ATOM 660 O O . SER A 1 87 ? 13.398 -9.819 -13.834 1.00 83.81 87 SER A O 1
ATOM 662 N N . TYR A 1 88 ? 12.484 -8.212 -12.551 1.00 87.56 88 TYR A N 1
ATOM 663 C CA . TYR A 1 88 ? 12.374 -7.208 -13.610 1.00 87.56 88 TYR A CA 1
ATOM 664 C C . TYR A 1 88 ? 13.747 -6.898 -14.214 1.00 87.56 88 TYR A C 1
ATOM 666 O O . TYR A 1 88 ? 13.921 -6.947 -15.436 1.00 87.56 88 TYR A O 1
ATOM 674 N N . ARG A 1 89 ? 14.744 -6.623 -13.361 1.00 89.50 89 ARG A N 1
ATOM 675 C CA . ARG A 1 89 ? 16.121 -6.344 -13.788 1.00 89.50 89 ARG A CA 1
ATOM 676 C C . ARG A 1 89 ? 16.695 -7.507 -14.590 1.00 89.50 89 ARG A C 1
ATOM 678 O O . ARG A 1 89 ? 17.166 -7.290 -15.703 1.00 89.50 89 ARG A O 1
ATOM 685 N N . ASN A 1 90 ? 16.597 -8.727 -14.067 1.00 90.56 90 ASN A N 1
ATOM 686 C CA . ASN A 1 90 ? 17.113 -9.928 -14.720 1.00 90.56 90 ASN A CA 1
ATOM 687 C C . ASN A 1 90 ? 16.477 -10.144 -16.100 1.00 90.56 90 ASN A C 1
ATOM 689 O O . ASN A 1 90 ? 17.166 -10.511 -17.054 1.00 90.56 90 ASN A O 1
ATOM 693 N N . HIS A 1 91 ? 15.174 -9.883 -16.237 1.00 90.50 91 HIS A N 1
ATOM 694 C CA . HIS A 1 91 ? 14.493 -10.000 -17.523 1.00 90.50 91 HIS A CA 1
ATOM 695 C C . HIS A 1 91 ? 14.979 -8.951 -18.533 1.00 90.50 91 HIS A C 1
ATOM 697 O O . HIS A 1 91 ? 15.249 -9.288 -19.688 1.00 90.50 91 HIS A O 1
ATOM 703 N N . VAL A 1 92 ? 15.138 -7.694 -18.102 1.00 90.62 92 VAL A N 1
ATOM 704 C CA . VAL A 1 92 ? 15.687 -6.619 -18.944 1.00 90.62 92 VAL A CA 1
ATOM 705 C C . VAL A 1 92 ? 17.117 -6.941 -19.375 1.00 90.62 92 VAL A C 1
ATOM 707 O O . VAL A 1 92 ? 17.429 -6.865 -20.563 1.00 90.62 92 VAL A O 1
ATOM 710 N N . GLU A 1 93 ? 17.976 -7.338 -18.438 1.00 94.38 93 GLU A N 1
ATOM 711 C CA . GLU A 1 93 ? 19.372 -7.681 -18.717 1.00 94.38 93 GLU A CA 1
ATOM 712 C C . GLU A 1 93 ? 19.481 -8.859 -19.688 1.00 94.38 93 GLU A C 1
ATOM 714 O O . GLU A 1 93 ? 20.219 -8.778 -20.671 1.00 94.38 93 GLU A O 1
ATOM 719 N N . SER A 1 94 ? 18.695 -9.919 -19.478 1.00 93.25 94 SER A N 1
ATOM 720 C CA . SER A 1 94 ? 18.643 -11.074 -20.377 1.00 93.25 94 SER A CA 1
ATOM 721 C C . SER A 1 94 ? 18.189 -10.683 -21.788 1.00 93.25 94 SER A C 1
ATOM 723 O O . SER A 1 94 ? 18.828 -11.056 -22.775 1.00 93.25 94 SER A O 1
ATOM 725 N N . ALA A 1 95 ? 17.130 -9.875 -21.898 1.00 93.31 95 ALA A N 1
ATOM 726 C CA . ALA A 1 95 ? 16.601 -9.423 -23.180 1.00 93.31 95 ALA A CA 1
ATOM 727 C C . ALA A 1 95 ? 17.602 -8.533 -23.940 1.00 93.31 95 ALA A C 1
ATOM 729 O O . ALA A 1 95 ? 17.795 -8.700 -25.147 1.00 93.31 95 ALA A O 1
ATOM 730 N N . LEU A 1 96 ? 18.274 -7.612 -23.242 1.00 95.38 96 LEU A N 1
ATOM 731 C CA . LEU A 1 96 ? 19.312 -6.760 -23.826 1.00 95.38 96 LEU A CA 1
ATOM 732 C C . LEU A 1 96 ? 20.554 -7.562 -24.228 1.00 95.38 96 LEU A C 1
ATOM 734 O O . LEU A 1 96 ? 21.153 -7.281 -25.268 1.00 95.38 96 LEU A O 1
ATOM 738 N N . PHE A 1 97 ? 20.934 -8.566 -23.437 1.00 96.75 97 PHE A N 1
ATOM 739 C CA . PHE A 1 97 ? 22.045 -9.455 -23.761 1.00 96.75 97 PHE A CA 1
ATOM 740 C C . PHE A 1 97 ? 21.768 -10.266 -25.033 1.00 96.75 97 PHE A C 1
ATOM 742 O O . PHE A 1 97 ? 22.608 -10.287 -25.935 1.00 96.75 97 PHE A O 1
ATOM 749 N N . ASP A 1 98 ? 20.581 -10.869 -25.150 1.00 95.31 98 ASP A N 1
ATOM 750 C CA . ASP A 1 98 ? 20.152 -11.590 -26.356 1.00 95.31 98 ASP A CA 1
ATOM 751 C C . ASP A 1 98 ? 20.126 -10.666 -27.584 1.00 95.31 98 ASP A C 1
ATOM 753 O O . ASP A 1 98 ? 20.671 -11.017 -28.635 1.00 95.31 98 ASP A O 1
ATOM 757 N N . LEU A 1 99 ? 19.599 -9.441 -27.449 1.00 96.00 99 LEU A N 1
ATOM 758 C CA . LEU A 1 99 ? 19.651 -8.446 -28.522 1.00 96.00 99 LEU A CA 1
ATOM 759 C C . LEU A 1 99 ? 21.096 -8.144 -28.935 1.00 96.00 99 LEU A C 1
ATOM 761 O O . LEU A 1 99 ? 21.415 -8.179 -30.125 1.00 96.00 99 LEU A O 1
ATOM 765 N N . LYS A 1 100 ? 21.982 -7.868 -27.971 1.00 97.00 100 LYS A N 1
ATOM 766 C CA . LYS A 1 100 ? 23.397 -7.575 -28.233 1.00 97.00 100 LYS A CA 1
ATOM 767 C C . LYS A 1 100 ? 24.071 -8.731 -28.968 1.00 97.00 100 LYS A C 1
ATOM 769 O O . LYS A 1 100 ? 24.753 -8.499 -29.964 1.00 97.00 100 LYS A O 1
ATOM 774 N N . TYR A 1 101 ? 23.854 -9.965 -28.521 1.00 96.81 101 TYR A N 1
ATOM 775 C CA . TYR A 1 101 ? 24.392 -11.158 -29.169 1.00 96.81 101 TYR A CA 1
ATOM 776 C C . TYR A 1 101 ? 23.925 -11.286 -30.626 1.00 96.81 101 TYR A C 1
ATOM 778 O O . TYR A 1 101 ? 24.745 -11.475 -31.531 1.00 96.81 101 TYR A O 1
ATOM 786 N N . ARG A 1 102 ? 22.624 -11.097 -30.881 1.00 96.44 102 ARG A N 1
ATOM 787 C CA . ARG A 1 102 ? 22.064 -11.132 -32.241 1.00 96.44 102 ARG A CA 1
ATOM 788 C C . ARG A 1 102 ? 22.613 -10.014 -33.117 1.00 96.44 102 ARG A C 1
ATOM 790 O O . ARG A 1 102 ? 22.928 -10.257 -34.273 1.00 96.44 102 ARG A O 1
ATOM 797 N N . LEU A 1 103 ? 22.787 -8.806 -32.585 1.00 97.19 103 LEU A N 1
ATOM 798 C CA . LEU A 1 103 ? 23.374 -7.693 -33.337 1.00 97.19 103 LEU A CA 1
ATOM 799 C C . LEU A 1 103 ? 24.836 -7.948 -33.721 1.00 97.19 103 LEU A C 1
ATOM 801 O O . LEU A 1 103 ? 25.248 -7.547 -34.805 1.00 97.19 103 LEU A O 1
ATOM 805 N N . MET A 1 104 ? 25.615 -8.613 -32.864 1.00 96.50 104 MET A N 1
ATOM 806 C CA . MET A 1 104 ? 27.012 -8.945 -33.167 1.00 96.50 104 MET A CA 1
ATOM 807 C C . MET A 1 104 ? 27.140 -10.024 -34.246 1.00 96.50 104 MET A C 1
ATOM 809 O O . MET A 1 104 ? 28.069 -9.971 -35.048 1.00 96.50 104 MET A O 1
ATOM 813 N N . THR A 1 105 ? 26.218 -10.987 -34.268 1.00 96.19 105 THR A N 1
ATOM 814 C CA . THR A 1 105 ? 26.281 -12.169 -35.144 1.00 96.19 105 THR A CA 1
ATOM 815 C C . THR A 1 105 ? 25.478 -12.024 -36.440 1.00 96.19 105 THR A C 1
ATOM 817 O O . THR A 1 105 ? 25.750 -12.736 -37.404 1.00 96.19 105 THR A O 1
ATOM 820 N N . ALA A 1 106 ? 24.519 -11.096 -36.501 1.00 96.12 106 ALA A N 1
ATOM 821 C CA . ALA A 1 106 ? 23.687 -10.877 -37.679 1.00 96.12 106 ALA A CA 1
ATOM 822 C C . ALA A 1 106 ? 24.377 -10.024 -38.768 1.00 96.12 106 ALA A C 1
ATOM 824 O O . ALA A 1 106 ? 25.163 -9.113 -38.447 1.00 96.12 106 ALA A O 1
ATOM 825 N N . PRO A 1 107 ? 24.011 -10.240 -40.050 1.00 96.44 107 PRO A N 1
ATOM 826 C CA . PRO A 1 107 ? 24.391 -9.364 -41.157 1.00 96.44 107 PRO A CA 1
ATOM 827 C C . PRO A 1 107 ? 23.947 -7.914 -40.925 1.00 96.44 107 PRO A C 1
ATOM 829 O O . PRO A 1 107 ? 22.898 -7.673 -40.319 1.00 96.44 107 PRO A O 1
ATOM 832 N N . LEU A 1 108 ? 24.737 -6.945 -41.401 1.00 92.94 108 LEU A N 1
ATOM 833 C CA . LEU A 1 108 ? 24.536 -5.507 -41.153 1.00 92.94 108 LEU A CA 1
ATOM 834 C C . LEU A 1 108 ? 23.140 -5.032 -41.576 1.00 92.94 108 LEU A C 1
ATOM 836 O O . LEU A 1 108 ? 22.476 -4.320 -40.824 1.00 92.94 108 LEU A O 1
ATOM 840 N N . GLU A 1 109 ? 22.675 -5.492 -42.732 1.00 94.81 109 GLU A N 1
ATOM 841 C CA . GLU A 1 109 ? 21.373 -5.189 -43.322 1.00 94.81 109 GLU A CA 1
ATOM 842 C C . GLU A 1 109 ? 20.187 -5.642 -42.455 1.00 94.81 109 GLU A C 1
ATOM 844 O O . GLU A 1 109 ? 19.115 -5.050 -42.518 1.00 94.81 109 GLU A O 1
ATOM 849 N N . SER A 1 110 ? 20.379 -6.646 -41.593 1.00 94.50 110 SER A N 1
ATOM 850 C CA . SER A 1 110 ? 19.329 -7.175 -40.712 1.00 94.50 110 SER A CA 1
ATOM 851 C C . SER A 1 110 ? 19.316 -6.528 -39.321 1.00 94.50 110 SER A C 1
ATOM 853 O O . SER A 1 110 ? 18.375 -6.724 -38.551 1.00 94.50 110 SER A O 1
ATOM 855 N N . ARG A 1 111 ? 20.347 -5.754 -38.954 1.00 94.88 111 ARG A N 1
ATOM 856 C CA . ARG A 1 111 ? 20.499 -5.221 -37.586 1.00 94.88 111 ARG A CA 1
ATOM 857 C C . ARG A 1 111 ? 19.435 -4.193 -37.225 1.00 94.88 111 ARG A C 1
ATOM 859 O O . ARG A 1 111 ? 18.916 -4.224 -36.112 1.00 94.88 111 ARG A O 1
ATOM 866 N N . PHE A 1 112 ? 19.082 -3.313 -38.160 1.00 96.00 112 PHE A N 1
ATOM 867 C CA . PHE A 1 112 ? 18.034 -2.314 -37.935 1.00 96.00 112 PHE A CA 1
ATOM 868 C C . PHE A 1 112 ? 16.682 -2.977 -37.642 1.00 96.00 112 PHE A C 1
ATOM 870 O O . PHE A 1 112 ? 15.968 -2.588 -36.717 1.00 96.00 112 PHE A O 1
ATOM 877 N N . ASP A 1 113 ? 16.371 -4.045 -38.373 1.00 95.56 113 ASP A N 1
ATOM 878 C CA . ASP A 1 113 ? 15.160 -4.839 -38.192 1.00 95.56 113 ASP A CA 1
ATOM 879 C C . ASP A 1 113 ? 15.111 -5.519 -36.825 1.00 95.56 113 ASP A C 1
ATOM 881 O O . ASP A 1 113 ? 14.052 -5.548 -36.196 1.00 95.56 113 ASP A O 1
ATOM 885 N N . LEU A 1 114 ? 16.247 -6.017 -36.331 1.00 95.94 114 LEU A N 1
ATOM 886 C CA . LEU A 1 114 ? 16.355 -6.591 -34.989 1.00 95.94 1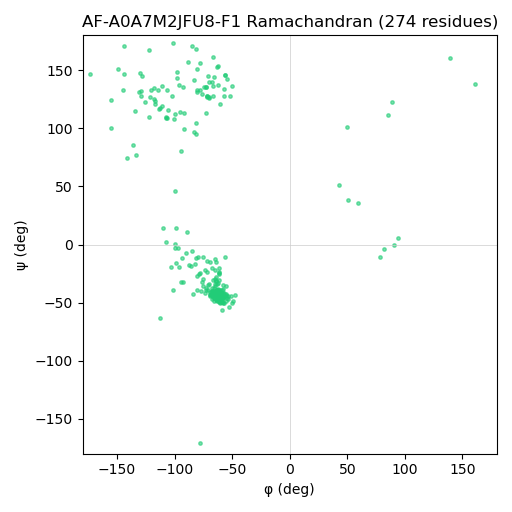14 LEU A CA 1
ATOM 887 C C . LEU A 1 114 ? 16.068 -5.553 -33.898 1.00 95.94 114 LEU A C 1
ATOM 889 O O . LEU A 1 114 ? 15.265 -5.830 -33.007 1.00 95.94 114 LEU A O 1
ATOM 893 N N . VAL A 1 115 ? 16.655 -4.354 -33.991 1.00 95.06 115 VAL A N 1
ATOM 894 C CA . VAL A 1 115 ? 16.394 -3.260 -33.035 1.00 95.06 115 VAL A CA 1
ATOM 895 C C . VAL A 1 115 ? 14.926 -2.845 -33.076 1.00 95.06 115 VAL A C 1
ATOM 897 O O . VAL A 1 115 ? 14.281 -2.743 -32.036 1.00 95.06 115 VAL A O 1
ATOM 900 N N . ARG A 1 116 ? 14.365 -2.661 -34.275 1.00 95.50 116 ARG A N 1
ATOM 901 C CA . ARG A 1 116 ? 12.960 -2.282 -34.454 1.00 95.50 116 ARG A CA 1
ATOM 902 C C . ARG A 1 116 ? 12.002 -3.332 -33.891 1.00 95.50 116 ARG A C 1
ATOM 904 O O . ARG A 1 116 ? 11.025 -2.971 -33.236 1.00 95.50 116 ARG A O 1
ATOM 911 N N . ARG A 1 117 ? 12.268 -4.624 -34.111 1.00 94.00 117 ARG A N 1
ATOM 912 C CA . ARG A 1 117 ? 11.474 -5.722 -33.531 1.00 94.00 117 ARG A CA 1
ATOM 913 C C . ARG A 1 117 ? 11.583 -5.757 -32.015 1.00 94.00 117 ARG A C 1
ATOM 915 O O . ARG A 1 117 ? 10.572 -5.949 -31.360 1.00 94.00 117 ARG A O 1
ATOM 922 N N . PHE A 1 118 ? 12.778 -5.559 -31.467 1.00 93.94 118 PHE A N 1
ATOM 923 C CA . PHE A 1 118 ? 12.971 -5.491 -30.022 1.00 93.94 118 PHE A CA 1
ATOM 924 C C . PHE A 1 118 ? 12.186 -4.325 -29.410 1.00 93.94 118 PHE A C 1
ATOM 926 O O . PHE A 1 118 ? 11.403 -4.537 -28.497 1.00 93.94 118 PHE A O 1
ATOM 933 N N . ALA A 1 119 ? 12.309 -3.122 -29.976 1.00 90.94 119 ALA A N 1
ATOM 934 C CA . ALA A 1 119 ? 11.628 -1.927 -29.477 1.00 90.94 119 ALA A CA 1
ATOM 935 C C . ALA A 1 119 ? 10.092 -1.997 -29.578 1.00 90.94 119 ALA A C 1
ATOM 937 O O . ALA A 1 119 ? 9.394 -1.385 -28.778 1.00 90.94 119 ALA A O 1
ATOM 938 N N . SER A 1 120 ? 9.560 -2.726 -30.564 1.00 91.44 120 SER A N 1
ATOM 939 C CA . SER A 1 120 ? 8.111 -2.914 -30.744 1.00 91.44 120 SER A CA 1
ATOM 940 C C . SER A 1 120 ? 7.552 -4.136 -30.012 1.00 91.44 120 SER A C 1
ATOM 942 O O . SER A 1 120 ? 6.334 -4.329 -29.981 1.00 91.44 120 SER A O 1
ATOM 944 N N . LYS A 1 121 ? 8.413 -4.974 -29.426 1.00 89.62 121 LYS A N 1
ATOM 945 C CA . LYS A 1 121 ? 7.992 -6.180 -28.721 1.00 89.62 121 LYS A CA 1
ATOM 946 C C . LYS A 1 121 ? 7.411 -5.806 -27.361 1.00 89.62 121 LYS A C 1
ATOM 948 O O . LYS A 1 121 ? 8.049 -5.132 -26.559 1.00 89.62 121 LYS A O 1
ATOM 953 N N . LYS A 1 122 ? 6.217 -6.319 -27.068 1.00 88.25 122 LYS A N 1
ATOM 954 C CA . LYS A 1 122 ? 5.708 -6.340 -25.697 1.00 88.25 122 LYS A CA 1
ATOM 955 C C . LYS A 1 122 ? 6.478 -7.373 -24.887 1.00 88.25 122 LYS A C 1
ATOM 957 O O . LYS A 1 122 ? 6.604 -8.532 -25.288 1.00 88.25 122 LYS A O 1
ATOM 962 N N . HIS A 1 123 ? 7.001 -6.940 -23.753 1.00 87.38 123 HIS A N 1
ATOM 963 C CA . HIS A 1 123 ? 7.671 -7.810 -22.804 1.00 87.38 123 HIS A CA 1
ATOM 964 C C . HIS A 1 123 ? 6.655 -8.239 -21.747 1.00 87.38 123 HIS A C 1
ATOM 966 O O . HIS A 1 123 ? 6.613 -7.649 -20.673 1.00 87.38 123 HIS A O 1
ATOM 972 N N . GLU A 1 124 ? 5.829 -9.239 -22.075 1.00 91.31 124 GLU A N 1
ATOM 973 C CA . GLU A 1 124 ? 4.765 -9.743 -21.183 1.00 91.31 124 GLU A CA 1
ATOM 974 C C . GLU A 1 124 ? 5.254 -9.992 -19.744 1.00 91.31 124 GLU A C 1
ATOM 976 O O . GLU A 1 124 ? 4.620 -9.478 -18.831 1.00 91.31 124 GLU A O 1
ATOM 981 N N . PRO A 1 125 ? 6.440 -10.592 -19.494 1.00 89.75 125 PRO A N 1
ATOM 982 C CA . PRO A 1 125 ? 6.916 -10.777 -18.121 1.00 89.75 125 PRO A CA 1
ATOM 983 C C . PRO A 1 125 ? 7.135 -9.470 -17.347 1.00 89.75 125 PRO A C 1
ATOM 985 O O . PRO A 1 125 ? 6.974 -9.447 -16.133 1.00 89.75 125 PRO A O 1
ATOM 988 N N . LEU A 1 126 ? 7.497 -8.371 -18.022 1.00 88.31 126 LEU A N 1
ATOM 989 C CA . LEU A 1 126 ? 7.639 -7.065 -17.369 1.00 88.31 126 LEU A CA 1
ATOM 990 C C . LEU A 1 126 ? 6.272 -6.471 -17.009 1.00 88.31 126 LEU A C 1
ATOM 992 O O . LEU A 1 126 ? 6.145 -5.851 -15.954 1.00 88.31 126 LEU A O 1
ATOM 996 N N . LEU A 1 127 ? 5.268 -6.672 -17.870 1.00 90.00 127 LEU A N 1
ATOM 997 C CA . LEU A 1 127 ? 3.887 -6.263 -17.605 1.00 90.00 127 LEU A CA 1
ATOM 998 C C . LEU A 1 127 ? 3.304 -7.070 -16.439 1.00 90.00 127 LEU A C 1
ATOM 1000 O O . LEU A 1 127 ? 2.779 -6.476 -15.505 1.00 90.00 127 LEU A O 1
ATOM 1004 N N . ASP A 1 128 ? 3.503 -8.389 -16.432 1.00 90.69 128 ASP A N 1
ATOM 1005 C CA . ASP A 1 128 ? 3.042 -9.278 -15.361 1.00 90.69 128 ASP A CA 1
ATOM 1006 C C . ASP A 1 128 ? 3.640 -8.896 -13.996 1.00 90.69 128 ASP A C 1
ATOM 1008 O O . ASP A 1 128 ? 2.932 -8.874 -12.985 1.00 90.69 128 ASP A O 1
ATOM 1012 N N . ILE A 1 129 ? 4.935 -8.553 -13.949 1.00 86.12 129 ILE A N 1
ATOM 1013 C CA . ILE A 1 129 ? 5.606 -8.083 -12.725 1.00 86.12 129 ILE A CA 1
ATOM 1014 C C . ILE A 1 129 ? 5.003 -6.754 -12.253 1.00 86.12 129 ILE A C 1
ATOM 1016 O O . ILE A 1 129 ? 4.717 -6.586 -11.065 1.00 86.12 129 ILE A O 1
ATOM 1020 N N . GLN A 1 130 ? 4.787 -5.809 -13.172 1.00 85.94 130 GLN A N 1
ATOM 1021 C CA . GLN A 1 130 ? 4.196 -4.512 -12.849 1.00 85.94 130 GLN A CA 1
ATOM 1022 C C . GLN A 1 130 ? 2.765 -4.661 -12.311 1.00 85.94 130 GLN A C 1
ATOM 1024 O O . GLN A 1 130 ? 2.423 -4.057 -11.291 1.00 85.94 130 GLN A O 1
ATOM 1029 N N . ASP A 1 131 ? 1.952 -5.493 -12.959 1.00 88.25 131 ASP A N 1
ATOM 1030 C CA . ASP A 1 131 ? 0.581 -5.774 -12.542 1.00 88.25 131 ASP A CA 1
ATOM 1031 C C . ASP A 1 131 ? 0.550 -6.480 -11.183 1.00 88.25 131 ASP A C 1
ATOM 1033 O O . ASP A 1 131 ? -0.258 -6.127 -10.320 1.00 88.25 131 ASP A O 1
ATOM 1037 N N . SER A 1 132 ? 1.465 -7.423 -10.948 1.00 87.44 132 SER A N 1
ATOM 1038 C CA . SER A 1 132 ? 1.600 -8.117 -9.662 1.00 87.44 132 SER A CA 1
ATOM 1039 C C . SER A 1 132 ? 1.938 -7.146 -8.528 1.00 87.44 132 SER A C 1
ATOM 1041 O O . SER A 1 132 ? 1.288 -7.167 -7.481 1.00 87.44 132 SER A O 1
ATOM 1043 N N . LEU A 1 133 ? 2.895 -6.236 -8.746 1.00 81.94 133 LEU A N 1
ATOM 1044 C CA . LEU A 1 133 ? 3.256 -5.189 -7.785 1.00 81.94 133 LEU A CA 1
ATOM 1045 C C . LEU A 1 133 ? 2.090 -4.237 -7.497 1.00 81.94 133 LEU A C 1
ATOM 1047 O O . LEU A 1 133 ? 1.839 -3.899 -6.338 1.00 81.94 133 LEU A O 1
ATOM 1051 N N . ALA A 1 134 ? 1.358 -3.814 -8.531 1.00 82.88 134 ALA A N 1
ATOM 1052 C CA . ALA A 1 134 ? 0.206 -2.932 -8.375 1.00 82.88 134 ALA A CA 1
ATOM 1053 C C . ALA A 1 134 ? -0.910 -3.599 -7.552 1.00 82.88 134 ALA A C 1
ATOM 1055 O O . ALA A 1 134 ? -1.482 -2.983 -6.648 1.00 82.88 134 ALA A O 1
ATOM 1056 N N . GLN A 1 135 ? -1.193 -4.874 -7.824 1.00 84.44 135 GLN A N 1
ATOM 1057 C CA . GLN A 1 135 ? -2.218 -5.634 -7.111 1.00 84.44 135 GLN A CA 1
ATOM 1058 C C . GLN A 1 135 ? -1.827 -5.921 -5.658 1.00 84.44 135 GLN A C 1
ATOM 106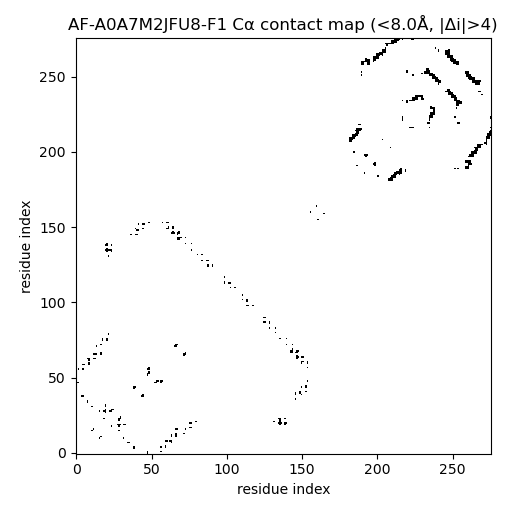0 O O . GLN A 1 135 ? -2.662 -5.749 -4.765 1.00 84.44 135 GLN A O 1
ATOM 1065 N N . ALA A 1 136 ? -0.572 -6.303 -5.404 1.00 83.12 136 ALA A N 1
ATOM 1066 C CA . ALA A 1 136 ? -0.053 -6.505 -4.053 1.00 83.12 136 ALA A CA 1
ATOM 1067 C C . ALA A 1 136 ? -0.156 -5.217 -3.221 1.00 83.12 136 ALA A C 1
ATOM 1069 O O . ALA A 1 136 ? -0.668 -5.242 -2.101 1.00 83.12 136 ALA A O 1
ATOM 1070 N N . ASN A 1 137 ? 0.217 -4.071 -3.802 1.00 80.94 137 ASN A N 1
ATOM 1071 C CA . ASN A 1 137 ? 0.128 -2.765 -3.147 1.00 80.94 137 ASN A CA 1
ATOM 1072 C C . ASN A 1 137 ? -1.316 -2.331 -2.850 1.00 80.94 137 ASN A C 1
ATOM 1074 O O . ASN A 1 137 ? -1.623 -1.857 -1.749 1.00 80.94 137 ASN A O 1
ATOM 1078 N N . ALA A 1 138 ? -2.241 -2.538 -3.792 1.00 80.62 138 ALA A N 1
ATOM 1079 C CA . ALA A 1 138 ? -3.662 -2.267 -3.569 1.00 80.62 138 ALA A CA 1
ATOM 1080 C C . ALA A 1 138 ? -4.245 -3.152 -2.450 1.00 80.62 138 ALA A C 1
ATOM 1082 O O . ALA A 1 138 ? -5.019 -2.685 -1.600 1.00 80.62 138 ALA A O 1
ATOM 1083 N N . ARG A 1 139 ? -3.841 -4.430 -2.412 1.00 87.50 139 ARG A N 1
ATOM 1084 C CA . ARG A 1 139 ? -4.248 -5.389 -1.380 1.00 87.50 139 ARG A CA 1
ATOM 1085 C C . ARG A 1 139 ? -3.699 -4.994 -0.007 1.00 87.50 139 ARG A C 1
ATOM 1087 O O . ARG A 1 139 ? -4.479 -4.907 0.941 1.00 87.50 139 ARG A O 1
ATOM 1094 N N . ALA A 1 140 ? -2.407 -4.681 0.083 1.00 80.69 140 ALA A N 1
ATOM 1095 C CA . ALA A 1 140 ? -1.744 -4.194 1.292 1.00 80.69 140 ALA A CA 1
ATOM 1096 C C . ALA A 1 140 ? -2.432 -2.941 1.855 1.00 80.69 140 ALA A C 1
ATOM 1098 O O . ALA A 1 140 ? -2.802 -2.906 3.027 1.00 80.69 140 ALA A O 1
ATOM 1099 N N . THR A 1 141 ? -2.708 -1.952 1.000 1.00 80.12 141 THR A N 1
ATOM 1100 C CA . THR A 1 141 ? -3.398 -0.707 1.382 1.00 80.12 141 THR A CA 1
ATOM 1101 C C . THR A 1 141 ? -4.774 -0.976 1.992 1.00 80.12 141 THR A C 1
ATOM 1103 O O . THR A 1 141 ? -5.149 -0.384 3.010 1.00 80.12 141 THR A O 1
ATOM 1106 N N . SER A 1 142 ? -5.527 -1.895 1.389 1.00 83.94 142 SER A N 1
ATOM 1107 C CA . SER A 1 142 ? -6.857 -2.269 1.868 1.00 83.94 142 SER A CA 1
ATOM 1108 C C . SER A 1 142 ? -6.794 -2.972 3.226 1.00 83.94 142 SER A C 1
ATOM 1110 O O . SER A 1 142 ? -7.549 -2.625 4.133 1.00 83.94 142 SER A O 1
ATOM 1112 N N . LEU A 1 143 ? -5.869 -3.922 3.398 1.00 87.00 143 LEU A N 1
ATOM 1113 C CA . LEU A 1 143 ? -5.679 -4.637 4.663 1.00 87.00 143 LEU A CA 1
ATOM 1114 C C . LEU A 1 143 ? -5.220 -3.695 5.791 1.00 87.00 143 LEU A C 1
ATOM 1116 O O . LEU A 1 143 ? -5.805 -3.727 6.872 1.00 87.00 143 LEU A O 1
ATOM 1120 N N . CYS A 1 144 ? -4.273 -2.790 5.517 1.00 78.06 144 CYS A N 1
ATOM 1121 C CA . CYS A 1 144 ? -3.840 -1.745 6.452 1.00 78.06 144 CYS A CA 1
ATOM 1122 C C . CYS A 1 144 ? -5.006 -0.850 6.895 1.00 78.06 144 CYS A C 1
ATOM 1124 O O . CYS A 1 144 ? -5.131 -0.511 8.073 1.00 78.06 144 CYS A O 1
ATOM 1126 N N . SER A 1 145 ? -5.880 -0.477 5.956 1.00 77.06 145 SER A N 1
ATOM 1127 C CA . SER A 1 145 ? -7.050 0.365 6.228 1.00 77.06 145 SER A CA 1
ATOM 1128 C C . SER A 1 145 ? -8.061 -0.350 7.132 1.00 77.06 145 SER A C 1
ATOM 1130 O O . SER A 1 145 ? -8.586 0.247 8.073 1.00 77.06 145 SER A O 1
ATOM 1132 N N . ILE A 1 146 ? -8.288 -1.647 6.901 1.00 84.31 146 ILE A N 1
ATOM 1133 C CA . ILE A 1 146 ? -9.124 -2.489 7.767 1.00 84.31 146 ILE A CA 1
ATOM 1134 C C . ILE A 1 146 ? -8.494 -2.621 9.161 1.00 84.31 146 ILE A C 1
ATOM 1136 O O . ILE A 1 146 ? -9.191 -2.467 10.162 1.00 84.31 146 ILE A O 1
ATOM 1140 N N . SER A 1 147 ? -7.178 -2.831 9.246 1.00 84.94 147 SER A N 1
ATOM 1141 C CA . SER A 1 147 ? -6.448 -2.863 10.520 1.00 84.94 147 SER A CA 1
ATOM 1142 C C . SER A 1 147 ? -6.621 -1.564 11.304 1.00 84.94 147 SER A C 1
ATOM 1144 O O . SER A 1 147 ? -6.939 -1.591 12.491 1.00 84.94 147 SER A O 1
ATOM 1146 N N . ALA A 1 148 ? -6.476 -0.412 10.644 1.00 78.19 148 ALA A N 1
ATOM 1147 C CA . ALA A 1 148 ? -6.660 0.893 11.271 1.00 78.19 148 ALA A CA 1
ATOM 1148 C C . ALA A 1 148 ? -8.092 1.084 11.799 1.00 78.19 148 ALA A C 1
ATOM 1150 O O . ALA A 1 148 ? -8.282 1.612 12.896 1.00 78.19 148 ALA A O 1
ATOM 1151 N N . LEU A 1 149 ? -9.094 0.612 11.052 1.00 82.88 149 LEU A N 1
ATOM 1152 C CA . LEU A 1 149 ? -10.498 0.639 11.462 1.00 82.88 149 LEU A CA 1
ATOM 1153 C C . LEU A 1 149 ? -10.728 -0.221 12.714 1.00 82.88 149 LEU A C 1
ATOM 1155 O O . LEU A 1 149 ? -11.313 0.260 13.688 1.00 82.88 149 LEU A O 1
ATOM 1159 N N . VAL A 1 150 ? -10.220 -1.456 12.725 1.00 84.12 150 VAL A N 1
ATOM 1160 C CA . VAL A 1 150 ? -10.308 -2.361 13.882 1.00 84.12 150 VAL A CA 1
ATOM 1161 C C . VAL A 1 150 ? -9.605 -1.759 15.099 1.00 84.12 150 VAL A C 1
ATOM 1163 O O . VAL A 1 150 ? -10.192 -1.691 16.179 1.00 84.12 150 VAL A O 1
ATOM 1166 N N . ARG A 1 151 ? -8.379 -1.253 14.920 1.00 83.94 151 ARG A N 1
ATOM 1167 C CA . ARG A 1 151 ? -7.596 -0.604 15.979 1.00 83.94 151 ARG A CA 1
ATOM 1168 C C . ARG A 1 151 ? -8.340 0.584 16.582 1.00 83.94 151 ARG A C 1
ATOM 1170 O O . ARG A 1 151 ? -8.387 0.705 17.803 1.00 83.94 151 ARG A O 1
ATOM 1177 N N . LYS A 1 152 ? -8.951 1.430 15.746 1.00 80.56 152 LYS A N 1
ATOM 1178 C CA . LYS A 1 152 ? -9.762 2.571 16.194 1.00 80.56 152 LYS A CA 1
ATOM 1179 C C . LYS A 1 152 ? -10.946 2.110 17.043 1.00 80.56 152 LYS A C 1
ATOM 1181 O O . LYS A 1 152 ? -11.142 2.631 18.134 1.00 80.56 152 LYS A O 1
ATOM 1186 N N . ALA A 1 153 ? -11.691 1.110 16.576 1.00 78.44 153 ALA A N 1
ATOM 1187 C CA . ALA A 1 153 ? -12.866 0.606 17.280 1.00 78.44 153 ALA A CA 1
ATOM 1188 C C . ALA A 1 153 ? -12.526 -0.039 18.637 1.00 78.44 153 ALA A C 1
ATOM 1190 O O . ALA A 1 153 ? -13.222 0.197 19.620 1.00 78.44 153 ALA A O 1
ATOM 1191 N N . ILE A 1 154 ? -11.429 -0.801 18.718 1.00 74.62 154 ILE A N 1
ATOM 1192 C CA . ILE A 1 154 ? -10.939 -1.372 19.986 1.00 74.62 154 ILE A CA 1
ATOM 1193 C C . ILE A 1 154 ? -10.396 -0.272 20.906 1.00 74.62 154 ILE A C 1
ATOM 1195 O O . ILE A 1 154 ? -10.641 -0.289 22.111 1.00 74.62 154 ILE A O 1
ATOM 1199 N N . GLY A 1 155 ? -9.665 0.700 20.355 1.00 63.56 155 GLY A N 1
ATOM 1200 C CA . GLY A 1 155 ? -9.148 1.846 21.103 1.00 63.56 155 GLY A CA 1
ATOM 1201 C C . GLY A 1 155 ? -10.261 2.647 21.782 1.00 63.56 155 GLY A C 1
ATOM 1202 O O . GLY A 1 155 ? -10.113 3.026 22.941 1.00 63.56 155 GLY A O 1
ATOM 1203 N N . SER A 1 156 ? -11.408 2.806 21.114 1.00 59.50 156 SER A N 1
ATOM 1204 C CA . SER A 1 156 ? -12.610 3.425 21.688 1.00 59.50 156 SER A CA 1
ATOM 1205 C C . SER A 1 156 ? -13.235 2.652 22.859 1.00 59.50 156 SER A C 1
ATOM 1207 O O . SER A 1 156 ? -14.051 3.232 23.564 1.00 59.50 156 SER A O 1
ATOM 1209 N N . LEU A 1 157 ? -12.869 1.382 23.084 1.00 50.84 157 LEU A N 1
ATOM 1210 C CA . LEU A 1 157 ? -13.255 0.610 24.275 1.00 50.84 157 LEU A CA 1
ATOM 1211 C C . LEU A 1 157 ? -12.201 0.654 25.390 1.00 50.84 157 LEU A C 1
ATOM 1213 O O . LEU A 1 157 ? -12.547 0.578 26.565 1.00 50.84 157 LEU A O 1
ATOM 1217 N N . LYS A 1 158 ? -10.909 0.737 25.038 1.00 39.50 158 LYS A N 1
ATOM 1218 C CA . LYS A 1 158 ? -9.799 0.794 26.012 1.00 39.50 158 LYS A CA 1
ATOM 1219 C C . LYS A 1 158 ? -9.728 2.128 26.753 1.00 39.50 158 LYS A C 1
ATOM 1221 O O . LYS A 1 158 ? -9.212 2.176 27.867 1.00 39.50 158 LYS A O 1
ATOM 1226 N N . PHE A 1 159 ? -10.267 3.184 26.154 1.00 32.81 159 PHE A N 1
ATOM 1227 C CA . PHE A 1 159 ? -10.633 4.402 26.859 1.00 32.81 159 PHE A CA 1
ATOM 1228 C C . PHE A 1 159 ? -12.137 4.344 27.116 1.00 32.81 159 PHE A C 1
ATOM 1230 O O . PHE A 1 159 ? -12.898 4.384 26.150 1.00 32.81 159 PHE A O 1
ATOM 1237 N N . PRO A 1 160 ? -12.584 4.219 28.376 1.00 26.81 160 PRO A N 1
ATOM 1238 C CA . PRO A 1 160 ? -14.005 4.189 28.661 1.00 26.81 160 PRO A CA 1
ATOM 1239 C C . PRO A 1 160 ? -14.647 5.466 28.116 1.00 26.81 160 PRO A C 1
ATOM 1241 O O . PRO A 1 160 ? -14.148 6.572 28.346 1.00 26.81 160 PRO A O 1
ATOM 1244 N N . HIS A 1 161 ? -15.774 5.324 27.418 1.00 30.86 161 HIS A N 1
ATOM 1245 C CA . HIS A 1 161 ? -16.717 6.430 27.335 1.00 30.86 161 HIS A CA 1
ATOM 1246 C C . HIS A 1 161 ? -17.066 6.869 28.774 1.00 30.86 161 HIS A C 1
ATOM 1248 O O . HIS A 1 161 ? -17.192 6.008 29.650 1.00 30.86 161 HIS A O 1
ATOM 1254 N N . PRO A 1 162 ? -17.233 8.179 29.044 1.00 40.69 162 PRO A N 1
ATOM 1255 C CA . PRO A 1 162 ? -17.468 8.701 30.394 1.00 40.69 162 PRO A CA 1
ATOM 1256 C C . PRO A 1 162 ? -18.689 8.105 31.121 1.00 40.69 162 PRO A C 1
ATOM 1258 O O . PRO A 1 162 ? -18.838 8.306 32.320 1.00 40.69 162 PRO A O 1
ATOM 1261 N N . THR A 1 163 ? -19.538 7.350 30.425 1.00 36.41 163 THR A N 1
ATOM 1262 C CA . THR A 1 163 ? -20.728 6.683 30.961 1.00 36.41 163 THR A CA 1
ATOM 1263 C C . THR A 1 163 ? -20.444 5.451 31.826 1.00 36.41 163 THR A C 1
ATOM 1265 O O . THR A 1 163 ? -21.275 5.119 32.662 1.00 36.41 163 THR A O 1
ATOM 1268 N N . ASP A 1 164 ? -19.282 4.794 31.717 1.00 33.66 164 ASP A N 1
ATOM 1269 C CA . ASP A 1 164 ? -18.972 3.631 32.579 1.00 33.66 164 ASP A CA 1
ATOM 1270 C C . ASP A 1 164 ? -18.379 4.012 33.949 1.00 33.66 164 ASP A C 1
ATOM 1272 O O . ASP A 1 164 ? -18.223 3.156 34.825 1.00 33.66 164 ASP A O 1
ATOM 1276 N N . LEU A 1 165 ? -18.095 5.300 34.181 1.00 40.50 165 LEU A N 1
ATOM 1277 C CA . LEU A 1 165 ? -17.661 5.797 35.491 1.00 40.50 165 LEU A CA 1
ATOM 1278 C C . LEU A 1 165 ? -18.846 6.045 36.450 1.00 40.50 165 LEU A C 1
ATOM 1280 O O . LEU A 1 165 ? -18.645 6.116 37.660 1.00 40.50 165 LEU A O 1
ATOM 1284 N N . GLU A 1 166 ? -20.082 6.123 35.943 1.00 36.44 166 GLU A N 1
ATOM 1285 C CA . GLU A 1 166 ? -21.270 6.480 36.739 1.00 36.44 166 GLU A CA 1
ATOM 1286 C C . GLU A 1 166 ? -21.847 5.328 37.583 1.00 36.44 166 GLU A C 1
ATOM 1288 O O . GLU A 1 166 ? -22.639 5.570 38.489 1.00 36.44 166 GLU A O 1
ATOM 1293 N N . ASN A 1 167 ? -21.405 4.079 37.393 1.00 38.97 167 ASN A N 1
ATOM 1294 C CA . ASN A 1 167 ? -21.931 2.935 38.157 1.00 38.97 167 ASN A CA 1
ATOM 1295 C C . ASN A 1 167 ? -21.193 2.638 39.474 1.00 38.97 167 ASN A C 1
ATOM 1297 O O . ASN A 1 167 ? -21.435 1.609 40.111 1.00 38.97 167 ASN A O 1
ATOM 1301 N N . ARG A 1 168 ? -20.310 3.532 39.931 1.00 35.47 168 ARG A N 1
ATOM 1302 C CA . ARG A 1 168 ? -19.754 3.473 41.289 1.00 35.47 168 ARG A CA 1
ATOM 1303 C C . ARG A 1 168 ? -19.725 4.860 41.920 1.00 35.47 168 ARG A C 1
ATOM 1305 O O . ARG A 1 168 ? -18.695 5.517 41.894 1.00 35.47 168 ARG A O 1
ATOM 1312 N N . ILE A 1 169 ? -20.843 5.251 42.530 1.00 35.34 169 ILE A N 1
ATOM 1313 C CA . ILE A 1 169 ? -20.990 5.752 43.916 1.00 35.34 169 ILE A CA 1
ATOM 1314 C C . ILE A 1 169 ? -22.326 6.527 44.015 1.00 35.34 169 ILE A C 1
ATOM 1316 O O . ILE A 1 169 ? -22.668 7.253 43.084 1.00 35.34 169 ILE A O 1
ATOM 1320 N N . PRO A 1 170 ? -23.110 6.371 45.103 1.00 45.19 170 PRO A N 1
ATOM 1321 C CA . PRO A 1 170 ? -24.445 6.953 45.230 1.00 45.19 170 PRO A CA 1
ATOM 1322 C C . PRO A 1 170 ? -24.435 8.431 45.652 1.00 45.19 170 PRO A C 1
ATOM 1324 O O . PRO A 1 170 ? -23.470 8.927 46.233 1.00 45.19 170 PRO A O 1
ATOM 1327 N N . THR A 1 171 ? -25.624 9.026 45.518 1.00 36.66 171 THR A N 1
ATOM 1328 C CA . THR A 1 171 ? -26.179 10.226 46.180 1.00 36.66 171 THR A CA 1
ATOM 1329 C C . THR A 1 171 ? -25.889 11.619 45.602 1.00 36.66 171 THR A C 1
ATOM 1331 O O . THR A 1 171 ? -24.794 12.157 45.701 1.00 36.66 171 THR A O 1
ATOM 1334 N N . ASP A 1 172 ? -26.986 12.193 45.089 1.00 42.16 172 ASP A N 1
ATOM 1335 C CA . ASP A 1 172 ? -27.422 13.591 45.140 1.00 42.16 172 ASP A CA 1
ATOM 1336 C C . ASP A 1 172 ? -26.433 14.695 44.750 1.00 42.16 172 ASP A C 1
ATOM 1338 O O . ASP A 1 172 ? -25.672 15.206 45.565 1.00 42.16 172 ASP A O 1
ATOM 1342 N N . THR A 1 173 ? -26.581 15.211 43.526 1.00 29.75 173 THR A N 1
ATOM 1343 C CA . THR A 1 173 ? -26.963 16.621 43.289 1.00 29.75 173 THR A CA 1
ATOM 1344 C C . THR A 1 173 ? -27.215 16.884 41.793 1.00 29.75 173 THR A C 1
ATOM 1346 O O . THR A 1 173 ? -26.579 16.271 40.936 1.00 29.75 173 THR A O 1
ATOM 1349 N N . PRO A 1 174 ? -28.150 17.784 41.432 1.00 50.22 174 PRO A N 1
ATOM 1350 C CA . PRO A 1 174 ? -28.626 17.917 40.060 1.00 50.22 174 PRO A CA 1
ATOM 1351 C C . PRO A 1 174 ? -27.811 18.960 39.293 1.00 50.22 174 PRO A C 1
ATOM 1353 O O . PRO A 1 174 ? -28.122 20.137 39.418 1.00 50.22 174 PRO A O 1
ATOM 1356 N N . HIS A 1 175 ? -26.818 18.597 38.468 1.00 31.61 175 HIS A N 1
ATOM 1357 C CA . HIS A 1 175 ? -26.197 19.589 37.574 1.00 31.61 175 HIS A CA 1
ATOM 1358 C C . HIS A 1 175 ? -25.516 19.053 36.298 1.00 31.61 175 HIS A C 1
ATOM 1360 O O . HIS A 1 175 ? -24.495 18.382 36.349 1.00 31.61 175 HIS A O 1
ATOM 1366 N N . LYS A 1 176 ? -26.001 19.621 35.180 1.00 31.70 176 LYS A N 1
ATOM 1367 C CA . LYS A 1 176 ? -25.236 20.226 34.071 1.00 31.70 176 LYS A CA 1
ATOM 1368 C C . LYS A 1 176 ? -24.799 19.297 32.914 1.00 31.70 176 LYS A C 1
ATOM 1370 O O . LYS A 1 176 ? -24.055 18.352 33.134 1.00 31.70 176 LYS A O 1
ATOM 1375 N N . PRO A 1 177 ? -25.192 19.600 31.657 1.00 29.08 177 PRO A N 1
ATOM 1376 C CA . PRO A 1 177 ? -24.809 18.803 30.492 1.00 29.08 177 PRO A CA 1
ATOM 1377 C C . PRO A 1 177 ? -23.295 18.885 30.235 1.00 29.08 177 PRO A C 1
ATOM 1379 O O . PRO A 1 177 ? -22.726 19.979 30.164 1.00 29.08 177 PRO A O 1
ATOM 1382 N N . CYS A 1 178 ? -22.642 17.727 30.107 1.00 31.34 178 CYS A N 1
ATOM 1383 C CA . CYS A 1 178 ? -21.207 17.603 29.865 1.00 31.34 178 CYS A CA 1
ATOM 1384 C C . CYS A 1 178 ? -20.846 17.995 28.425 1.00 31.34 178 CYS A C 1
ATOM 1386 O O . CYS A 1 178 ? -21.196 17.313 27.466 1.00 31.34 178 CYS A O 1
ATOM 1388 N N . THR A 1 179 ? -20.106 19.089 28.278 1.00 38.66 179 THR A N 1
ATOM 1389 C CA . THR A 1 179 ? -19.437 19.479 27.037 1.00 38.66 179 THR A CA 1
ATOM 1390 C C . THR A 1 179 ? -18.128 18.697 26.881 1.00 38.66 179 THR A C 1
ATOM 1392 O O . THR A 1 179 ? -17.323 18.635 27.813 1.00 38.66 179 THR A O 1
ATOM 1395 N N . VAL A 1 180 ? -17.891 18.105 25.704 1.00 49.28 180 VAL A N 1
ATOM 1396 C CA . VAL A 1 180 ? -16.579 17.545 25.335 1.00 49.28 180 VAL A CA 1
ATOM 1397 C C . VAL A 1 180 ? -15.567 18.693 25.367 1.00 49.28 180 VAL A C 1
ATOM 1399 O O . VAL A 1 180 ? -15.769 19.717 24.713 1.00 49.28 180 VAL A O 1
ATOM 1402 N N . ARG A 1 181 ? -14.520 18.580 26.192 1.00 55.47 181 ARG A N 1
ATOM 1403 C CA . ARG A 1 181 ? -13.524 19.650 26.335 1.00 55.47 181 ARG A CA 1
ATOM 1404 C C . ARG A 1 181 ? -12.561 19.628 25.138 1.00 55.47 181 ARG A C 1
ATOM 1406 O O . ARG A 1 181 ? -12.072 18.552 24.805 1.00 55.47 181 ARG A O 1
ATOM 1413 N N . PRO A 1 182 ? -12.277 20.779 24.507 1.00 76.56 182 PRO A N 1
ATOM 1414 C CA . PRO A 1 182 ? -11.315 20.863 23.412 1.00 76.56 182 PRO A CA 1
ATOM 1415 C C . PRO A 1 182 ? -9.877 20.666 23.912 1.00 76.56 182 PRO A C 1
ATOM 1417 O O . PRO A 1 182 ? -9.512 21.197 24.966 1.00 76.56 182 PRO A O 1
ATOM 1420 N N . ASN A 1 183 ? -9.054 19.942 23.150 1.00 82.50 183 ASN A N 1
ATOM 1421 C CA . ASN A 1 183 ? -7.623 19.819 23.419 1.00 82.50 183 ASN A CA 1
ATOM 1422 C C . ASN A 1 183 ? -6.862 21.016 22.838 1.00 82.50 183 ASN A C 1
ATOM 1424 O O . ASN A 1 183 ? -7.166 21.492 21.745 1.00 82.50 183 ASN A O 1
ATOM 1428 N N . ILE A 1 184 ? -5.850 21.496 23.566 1.00 86.94 184 ILE A N 1
ATOM 1429 C CA . ILE A 1 184 ? -4.967 22.575 23.108 1.00 86.94 184 ILE A CA 1
ATOM 1430 C C . ILE A 1 184 ? -3.527 22.069 23.124 1.00 86.94 184 ILE A C 1
ATOM 1432 O O . ILE A 1 184 ? -2.937 21.883 24.189 1.00 86.94 184 ILE A O 1
ATOM 1436 N N . TYR A 1 185 ? -2.957 21.879 21.940 1.00 87.81 185 TYR A N 1
ATOM 1437 C CA . TYR A 1 185 ? -1.579 21.433 21.749 1.00 87.81 185 TYR A CA 1
ATOM 1438 C C . TYR A 1 185 ? -0.680 22.661 21.632 1.00 87.81 185 TYR A C 1
ATOM 1440 O O . TYR A 1 185 ? -0.830 23.449 20.700 1.00 87.81 185 TYR A O 1
ATOM 1448 N N . ARG A 1 186 ? 0.204 22.870 22.610 1.00 94.19 186 ARG A N 1
ATOM 1449 C CA . ARG A 1 186 ? 0.981 24.110 22.750 1.00 94.19 186 ARG A CA 1
ATOM 1450 C C . ARG A 1 186 ? 2.433 23.891 22.350 1.00 94.19 186 ARG A C 1
ATOM 1452 O O . ARG A 1 186 ? 3.058 22.975 22.870 1.00 94.19 186 ARG A O 1
ATOM 1459 N N . TYR A 1 187 ? 2.960 24.800 21.535 1.00 89.44 187 TYR A N 1
ATOM 1460 C CA . TYR A 1 187 ? 4.374 24.879 21.183 1.00 89.44 187 TYR A CA 1
ATOM 1461 C C . TYR A 1 187 ? 4.940 26.236 21.579 1.00 89.44 187 TYR A C 1
ATOM 1463 O O . TYR A 1 187 ? 4.389 27.291 21.230 1.00 89.44 187 TYR A O 1
ATOM 1471 N N . THR A 1 188 ? 6.036 26.220 22.337 1.00 90.88 188 THR A N 1
ATOM 1472 C CA . THR A 1 188 ? 6.646 27.453 22.853 1.00 90.88 188 THR A CA 1
ATOM 1473 C C . THR A 1 188 ? 7.891 27.897 22.101 1.00 90.88 188 THR A C 1
ATOM 1475 O O . THR A 1 188 ? 8.222 29.080 22.149 1.00 90.88 188 THR A O 1
ATOM 1478 N N . SER A 1 189 ? 8.520 26.986 21.362 1.00 89.25 189 SER A N 1
ATOM 1479 C CA . SER A 1 189 ? 9.766 27.210 20.637 1.00 89.25 189 SER A CA 1
ATOM 1480 C C . SER A 1 189 ? 9.803 26.452 19.310 1.00 89.25 189 SER A C 1
ATOM 1482 O O . SER A 1 189 ? 9.301 25.332 19.216 1.00 89.25 189 SER A O 1
ATOM 1484 N N . ILE A 1 190 ? 10.464 27.021 18.296 1.00 89.44 190 ILE A N 1
ATOM 1485 C CA . ILE A 1 190 ? 10.672 26.364 16.994 1.00 89.44 190 ILE A CA 1
ATOM 1486 C C . ILE A 1 190 ? 11.474 25.057 17.104 1.00 89.44 190 ILE A C 1
ATOM 1488 O O . ILE A 1 190 ? 11.360 24.191 16.246 1.00 89.44 190 ILE A O 1
ATOM 1492 N N . GLN A 1 191 ? 12.271 24.908 18.168 1.00 88.50 191 GLN A N 1
ATOM 1493 C CA . GLN A 1 191 ? 13.158 23.759 18.381 1.00 88.50 191 GLN A CA 1
ATOM 1494 C C . GLN A 1 191 ? 12.434 22.540 18.964 1.00 88.50 191 GLN A C 1
ATOM 1496 O O . GLN A 1 191 ? 13.004 21.456 19.012 1.00 88.50 191 GLN A O 1
ATOM 1501 N N . GLU A 1 192 ? 11.190 22.699 19.427 1.00 82.25 192 GLU A N 1
ATOM 1502 C CA . GLU A 1 192 ? 10.406 21.596 20.005 1.00 82.25 192 GLU A CA 1
ATOM 1503 C C . GLU A 1 192 ? 9.996 20.553 18.959 1.00 82.25 192 GLU A C 1
ATOM 1505 O O . GLU A 1 192 ? 9.559 19.461 19.312 1.00 82.25 192 GLU A O 1
ATOM 1510 N N . SER A 1 193 ? 10.104 20.891 17.672 1.00 88.62 193 SER A N 1
ATOM 1511 C CA . SER A 1 193 ? 9.627 20.050 16.587 1.00 88.62 193 SER A CA 1
ATOM 1512 C C . SER A 1 193 ? 10.383 20.350 15.300 1.00 88.62 193 SER A C 1
ATOM 1514 O O . SER A 1 193 ? 10.085 21.334 14.631 1.00 88.62 193 SER A O 1
ATOM 1516 N N . SER A 1 194 ? 11.366 19.527 14.948 1.00 87.62 194 SER A N 1
ATOM 1517 C CA . SER A 1 194 ? 12.231 19.763 13.785 1.00 87.62 194 SER A CA 1
ATOM 1518 C C . SER A 1 194 ? 11.821 18.913 12.581 1.00 87.62 194 SER A C 1
ATOM 1520 O O . SER A 1 194 ? 10.965 18.036 12.677 1.00 87.62 194 SER A O 1
ATOM 1522 N N . LEU A 1 195 ? 12.453 19.152 11.429 1.00 81.44 195 LEU A N 1
ATOM 1523 C CA . LEU A 1 195 ? 12.261 18.316 10.241 1.00 81.44 195 LEU A CA 1
ATOM 1524 C C . LEU A 1 195 ? 12.706 16.860 10.467 1.00 81.44 195 LEU A C 1
ATOM 1526 O O . LEU A 1 195 ? 12.038 15.943 9.994 1.00 81.44 195 LEU A O 1
ATOM 1530 N N . ASP A 1 196 ? 13.803 16.655 11.201 1.00 79.75 196 ASP A N 1
ATOM 1531 C CA . ASP A 1 196 ? 14.364 15.324 11.467 1.00 79.75 196 ASP A CA 1
ATOM 1532 C C . ASP A 1 196 ? 13.581 14.565 12.551 1.00 79.75 196 ASP A C 1
ATOM 1534 O O . ASP A 1 196 ? 13.582 13.335 12.581 1.00 79.75 196 ASP A O 1
ATOM 1538 N N . ALA A 1 197 ? 12.895 15.294 13.437 1.00 83.25 197 ALA A N 1
ATOM 1539 C CA . ALA A 1 197 ? 12.075 14.742 14.511 1.00 83.25 197 ALA A CA 1
ATOM 1540 C C . ALA A 1 197 ? 10.785 15.567 14.697 1.00 83.25 197 ALA A C 1
ATOM 1542 O O . ALA A 1 197 ? 10.668 16.338 15.657 1.00 83.25 197 ALA A O 1
ATOM 1543 N N . PRO A 1 198 ? 9.807 15.434 13.781 1.00 84.56 198 PRO A N 1
ATOM 1544 C CA . PRO A 1 198 ? 8.574 16.201 13.856 1.00 84.56 198 PRO A CA 1
ATOM 1545 C C . PRO A 1 198 ? 7.655 15.658 14.954 1.00 84.56 198 PRO A C 1
ATOM 1547 O O . PRO A 1 198 ? 7.412 14.456 15.064 1.00 84.56 198 PRO A O 1
ATOM 1550 N N . SER A 1 199 ? 7.079 16.568 15.732 1.00 83.19 199 SER A N 1
ATOM 1551 C CA . SER A 1 199 ? 6.005 16.301 16.679 1.00 83.19 199 SER A CA 1
ATOM 1552 C C . SER A 1 199 ? 4.769 15.798 15.950 1.00 83.19 199 SER A C 1
ATOM 1554 O O . SER A 1 199 ? 4.349 16.354 14.930 1.00 83.19 199 SER A O 1
ATOM 1556 N N . GLU A 1 200 ? 4.145 14.780 16.532 1.00 89.44 200 GLU A N 1
ATOM 1557 C CA . GLU A 1 200 ? 2.929 14.177 16.009 1.00 89.44 200 GLU A CA 1
ATOM 1558 C C . GLU A 1 200 ? 1.740 14.449 16.936 1.00 89.44 200 GLU A C 1
ATOM 1560 O O . GLU A 1 200 ? 1.707 13.992 18.078 1.00 89.44 200 GLU A O 1
ATOM 1565 N N . VAL A 1 201 ? 0.735 15.161 16.426 1.00 85.06 201 VAL A N 1
ATOM 1566 C CA . VAL A 1 201 ? -0.558 15.350 17.093 1.00 85.06 201 VAL A CA 1
ATOM 1567 C C . VAL A 1 201 ? -1.527 14.308 16.552 1.00 85.06 201 VAL A C 1
ATOM 1569 O O . VAL A 1 201 ? -1.870 14.325 15.368 1.00 85.06 201 VAL A O 1
ATOM 1572 N N . ARG A 1 202 ? -1.949 13.379 17.409 1.00 82.75 202 ARG A N 1
ATOM 1573 C CA . ARG A 1 202 ? -2.872 12.293 17.054 1.00 82.75 202 ARG A CA 1
ATOM 1574 C C . ARG A 1 202 ? -4.303 12.649 17.447 1.00 82.75 202 ARG A C 1
ATOM 1576 O O . ARG A 1 202 ? -4.508 13.368 18.419 1.00 82.75 202 ARG A O 1
ATOM 1583 N N . ASP A 1 203 ? -5.253 12.136 16.666 1.00 73.31 203 ASP A N 1
ATOM 1584 C CA . ASP A 1 203 ? -6.700 12.268 16.884 1.00 73.31 203 ASP A CA 1
ATOM 1585 C C . ASP A 1 203 ? -7.215 13.718 16.923 1.00 73.31 203 ASP A C 1
ATOM 1587 O O . ASP A 1 203 ? -8.149 14.037 17.653 1.00 73.31 203 ASP A O 1
ATOM 1591 N N . PHE A 1 204 ? -6.623 14.598 16.109 1.00 81.12 204 PHE A N 1
ATOM 1592 C CA . PHE A 1 204 ? -6.995 16.010 16.058 1.00 81.12 204 PHE A CA 1
ATOM 1593 C C . PHE A 1 204 ? -8.379 16.220 15.430 1.00 81.12 204 PHE A C 1
ATOM 1595 O O . PHE A 1 204 ? -8.626 15.806 14.289 1.00 81.12 204 PHE A O 1
ATOM 1602 N N . VAL A 1 205 ? -9.259 16.935 16.135 1.00 80.94 205 VAL A N 1
ATOM 1603 C CA . VAL A 1 205 ? -10.620 17.239 15.677 1.00 80.94 205 VAL A CA 1
ATOM 1604 C C . VAL A 1 205 ? -10.747 18.705 15.257 1.00 80.94 205 VAL A C 1
ATOM 1606 O O . VAL A 1 205 ? -10.798 19.613 16.088 1.00 80.94 205 VAL A O 1
ATOM 1609 N N . HIS A 1 206 ? -10.867 18.933 13.945 1.00 80.44 206 HIS A N 1
ATOM 1610 C CA . HIS A 1 206 ? -11.162 20.247 13.358 1.00 80.44 206 HIS A CA 1
ATOM 1611 C C . HIS A 1 206 ? -12.374 20.919 14.020 1.00 80.44 206 HIS A C 1
ATOM 1613 O O . HIS A 1 206 ? -13.411 20.283 14.209 1.00 80.44 206 HIS A O 1
ATOM 1619 N N . GLY A 1 207 ? -12.276 22.218 14.319 1.00 76.69 207 GLY A N 1
ATOM 1620 C CA . GLY A 1 207 ? -13.372 23.001 14.895 1.00 76.69 207 GLY A CA 1
ATOM 1621 C C . GLY A 1 207 ? -13.575 22.799 16.399 1.00 76.69 207 GLY A C 1
ATOM 1622 O O . GLY A 1 207 ? -14.283 23.592 17.017 1.00 76.69 207 GLY A O 1
ATOM 1623 N N . GLN A 1 208 ? -12.914 21.804 16.994 1.00 83.44 208 GLN A N 1
ATOM 1624 C CA . GLN A 1 208 ? -12.919 21.541 18.428 1.00 83.44 208 GLN A CA 1
ATOM 1625 C C . GLN A 1 208 ? -11.533 21.808 19.016 1.00 83.44 208 GLN A C 1
ATOM 1627 O O . GLN A 1 208 ? -11.378 22.719 19.829 1.00 83.44 208 GLN A O 1
ATOM 1632 N N . ASP A 1 209 ? -10.529 21.054 18.579 1.00 86.50 209 ASP A N 1
ATOM 1633 C CA . ASP A 1 209 ? -9.170 21.151 19.098 1.00 86.50 209 ASP A CA 1
ATOM 1634 C C . ASP A 1 209 ? -8.432 22.357 18.515 1.00 86.50 209 ASP A C 1
ATOM 1636 O O . ASP A 1 209 ? -8.766 22.867 17.440 1.00 86.50 209 ASP A O 1
ATOM 1640 N N . LYS A 1 210 ? -7.420 22.832 19.246 1.00 90.44 210 LYS A N 1
ATOM 1641 C CA . LYS A 1 210 ? -6.601 23.979 18.853 1.00 90.44 210 LYS A CA 1
ATOM 1642 C C . LYS A 1 210 ? -5.117 23.662 18.906 1.00 90.44 210 LYS A C 1
ATOM 1644 O O . LYS A 1 210 ? -4.641 22.945 19.786 1.00 90.44 210 LYS A O 1
ATOM 1649 N N . LEU A 1 211 ? -4.382 24.251 17.973 1.00 93.31 211 LEU A N 1
ATOM 1650 C CA . LEU A 1 211 ? -2.926 24.254 17.960 1.00 93.31 211 LEU A CA 1
ATOM 1651 C C . LEU A 1 211 ? -2.453 25.651 18.365 1.00 93.31 211 LEU A C 1
ATOM 1653 O O . LEU A 1 211 ? -2.739 26.621 17.673 1.00 93.31 211 LEU A O 1
ATOM 1657 N N . ASP A 1 212 ? -1.771 25.776 19.498 1.00 93.81 212 ASP A N 1
ATOM 1658 C CA . ASP A 1 212 ? -1.260 27.051 19.999 1.00 93.81 212 ASP A CA 1
ATOM 1659 C C . ASP A 1 212 ? 0.232 27.187 19.698 1.00 93.81 212 ASP A C 1
ATOM 1661 O O . ASP A 1 212 ? 1.074 26.537 20.317 1.00 93.81 212 ASP A O 1
ATOM 1665 N N . VAL A 1 213 ? 0.543 28.069 18.754 1.00 94.50 213 VAL A N 1
ATOM 1666 C CA . VAL A 1 213 ? 1.895 28.446 18.323 1.00 94.50 213 VAL A CA 1
ATOM 1667 C C . VAL A 1 213 ? 2.244 29.880 18.744 1.00 94.50 213 VAL A C 1
ATOM 1669 O O . VAL A 1 213 ? 3.236 30.454 18.292 1.00 94.50 213 VAL A O 1
ATOM 1672 N N . SER A 1 214 ? 1.467 30.482 19.651 1.00 92.50 214 SER A N 1
ATOM 1673 C CA . SER A 1 214 ? 1.704 31.848 20.138 1.00 92.50 214 SER A CA 1
ATOM 1674 C C . SER A 1 214 ? 3.015 32.001 20.911 1.00 92.50 214 SER A C 1
ATOM 1676 O O . SER A 1 214 ? 3.551 33.106 21.044 1.00 92.50 214 SER A O 1
ATOM 1678 N N . GLY A 1 215 ? 3.557 30.902 21.439 1.00 91.12 215 GLY A N 1
ATOM 1679 C CA . GLY A 1 215 ? 4.897 30.883 22.014 1.00 91.12 215 GLY A CA 1
ATOM 1680 C C . GLY A 1 215 ? 5.983 31.049 20.950 1.00 91.12 215 GLY A C 1
ATOM 1681 O O . GLY A 1 215 ? 6.846 31.903 21.124 1.00 91.12 215 GLY A O 1
ATOM 1682 N N . ILE A 1 216 ? 5.857 30.366 19.807 1.00 92.94 216 ILE A N 1
ATOM 1683 C CA . ILE A 1 216 ? 6.752 30.537 18.650 1.00 92.94 216 ILE A CA 1
ATOM 1684 C C . ILE A 1 216 ? 6.694 31.977 18.128 1.00 92.94 216 ILE A C 1
ATOM 1686 O O . ILE A 1 216 ? 7.733 32.603 17.927 1.00 92.94 216 ILE A O 1
ATOM 1690 N N . ARG A 1 217 ? 5.489 32.555 17.995 1.00 93.94 217 ARG A N 1
ATOM 1691 C CA . ARG A 1 217 ? 5.324 33.972 17.616 1.00 93.94 217 ARG A CA 1
ATOM 1692 C C . ARG A 1 217 ? 6.109 34.907 18.544 1.00 93.94 217 ARG A C 1
ATOM 1694 O O . ARG A 1 217 ? 6.788 35.826 18.087 1.00 93.94 217 ARG A O 1
ATOM 1701 N N . ARG A 1 218 ? 6.014 34.677 19.860 1.00 93.50 218 ARG A N 1
ATOM 1702 C CA . ARG A 1 218 ? 6.740 35.458 20.874 1.00 93.50 218 ARG A CA 1
ATOM 1703 C C . ARG A 1 218 ? 8.248 35.239 20.794 1.00 93.50 218 ARG A C 1
ATOM 1705 O O . ARG A 1 218 ? 8.983 36.214 20.891 1.00 93.50 218 ARG A O 1
ATOM 1712 N N . GLN A 1 219 ? 8.696 34.004 20.583 1.00 93.69 219 GLN A N 1
ATOM 1713 C CA . GLN A 1 219 ? 10.113 33.672 20.436 1.00 93.69 219 GLN A CA 1
ATOM 1714 C C . GLN A 1 219 ? 10.744 34.379 19.230 1.00 93.69 219 GLN A C 1
ATOM 1716 O O . GLN A 1 219 ? 11.815 34.963 19.358 1.00 93.69 219 GLN A O 1
ATOM 1721 N N . LEU A 1 220 ? 10.074 34.365 18.075 1.00 91.69 220 LEU A N 1
ATOM 1722 C CA . LEU A 1 220 ? 10.557 35.021 16.855 1.00 91.69 220 LEU A CA 1
ATOM 1723 C C . LEU A 1 220 ? 10.391 36.549 16.890 1.00 91.69 220 LEU A C 1
ATOM 1725 O O . LEU A 1 220 ? 10.916 37.244 16.021 1.00 91.69 220 LEU A O 1
ATOM 1729 N N . ASN A 1 221 ? 9.656 37.074 17.879 1.00 92.69 221 ASN A N 1
ATOM 1730 C CA . ASN A 1 221 ? 9.306 38.487 18.031 1.00 92.69 221 ASN A CA 1
ATOM 1731 C C . ASN A 1 221 ? 8.700 39.104 16.751 1.00 92.69 221 ASN A C 1
ATOM 1733 O O . ASN A 1 221 ? 8.995 40.242 16.380 1.00 92.69 221 ASN A O 1
ATOM 1737 N N . LYS A 1 222 ? 7.878 38.322 16.040 1.00 88.31 222 LYS A N 1
ATOM 1738 C CA . LYS A 1 222 ? 7.267 38.681 14.751 1.00 88.31 222 LYS A CA 1
ATOM 1739 C C . LYS A 1 222 ? 5.909 38.002 14.584 1.00 88.31 222 LYS A C 1
ATOM 1741 O O . LYS A 1 222 ? 5.717 36.920 15.131 1.00 88.31 222 LYS A O 1
ATOM 1746 N N . PRO A 1 223 ? 4.964 38.592 13.830 1.00 89.25 223 PRO A N 1
ATOM 1747 C CA . PRO A 1 223 ? 3.723 37.909 13.478 1.00 89.25 223 PRO A CA 1
ATOM 1748 C C . PRO A 1 223 ? 4.004 36.711 12.566 1.00 89.25 223 PRO A C 1
ATOM 1750 O O . PRO A 1 223 ? 4.873 36.788 11.699 1.00 89.25 223 PRO A O 1
ATOM 1753 N N . LEU A 1 224 ? 3.234 35.634 12.732 1.00 91.69 224 LEU A N 1
ATOM 1754 C CA . LEU A 1 224 ? 3.285 34.494 11.820 1.00 91.69 224 LEU A CA 1
ATOM 1755 C C . LEU A 1 224 ? 2.458 34.803 10.567 1.00 91.69 224 LEU A C 1
ATOM 1757 O O . LEU A 1 224 ? 1.337 35.300 10.680 1.00 91.69 224 LEU A O 1
ATOM 1761 N N . GLN A 1 225 ? 3.016 34.544 9.387 1.00 90.88 225 GLN A N 1
ATOM 1762 C CA . GLN A 1 225 ? 2.430 34.918 8.098 1.00 90.88 225 GLN A CA 1
ATOM 1763 C C . GLN A 1 225 ? 2.124 33.683 7.258 1.00 90.88 225 GLN A C 1
ATOM 1765 O O . GLN A 1 225 ? 3.019 32.891 6.976 1.00 90.88 225 GLN A O 1
ATOM 1770 N N . TRP A 1 226 ? 0.877 33.542 6.813 1.00 87.31 226 TRP A N 1
ATOM 1771 C CA . TRP A 1 226 ? 0.479 32.467 5.909 1.00 87.31 226 TRP A CA 1
ATOM 1772 C C . TRP A 1 226 ? 1.064 32.669 4.516 1.00 87.31 226 TRP A C 1
ATOM 1774 O O . TRP A 1 226 ? 0.845 33.702 3.882 1.00 87.31 226 TRP A O 1
ATOM 1784 N N . VAL A 1 227 ? 1.765 31.658 4.012 1.00 79.75 227 VAL A N 1
ATOM 1785 C CA . VAL A 1 227 ? 2.330 31.677 2.663 1.00 79.75 227 VAL A CA 1
ATOM 1786 C C . VAL A 1 227 ? 1.980 30.412 1.896 1.00 79.75 227 VAL A C 1
ATOM 1788 O O . VAL A 1 227 ? 1.873 29.315 2.444 1.00 79.75 227 VAL A O 1
ATOM 1791 N N . HIS A 1 228 ? 1.828 30.560 0.581 1.00 75.38 228 HIS A N 1
ATOM 1792 C CA . HIS A 1 228 ? 1.600 29.423 -0.312 1.00 75.38 228 HIS A CA 1
ATOM 1793 C C . HIS A 1 228 ? 2.881 28.616 -0.541 1.00 75.38 228 HIS A C 1
ATOM 1795 O O . HIS A 1 228 ? 2.819 27.404 -0.732 1.00 75.38 228 HIS A O 1
ATOM 1801 N N . GLN A 1 229 ? 4.043 29.268 -0.474 1.00 79.06 229 GLN A N 1
ATOM 1802 C CA . GLN A 1 229 ? 5.363 28.661 -0.597 1.00 79.06 229 GLN A CA 1
ATOM 1803 C C . GLN A 1 229 ? 6.336 29.394 0.328 1.00 79.06 229 GLN A C 1
ATOM 1805 O O . GLN A 1 229 ? 6.349 30.621 0.345 1.00 79.06 229 GLN A O 1
ATOM 1810 N N . LEU A 1 230 ? 7.125 28.640 1.096 1.00 79.62 230 LEU A N 1
ATOM 1811 C CA . LEU A 1 230 ? 8.129 29.198 2.001 1.00 79.62 230 LEU A CA 1
ATOM 1812 C C . LEU A 1 230 ? 9.295 29.770 1.184 1.00 79.62 230 LEU A C 1
ATOM 1814 O O . LEU A 1 230 ? 9.866 29.066 0.348 1.00 79.62 230 LEU A O 1
ATOM 1818 N N . SER A 1 231 ? 9.654 31.024 1.443 1.00 87.25 231 SER A N 1
ATOM 1819 C CA . SER A 1 231 ? 10.909 31.634 0.992 1.00 87.25 231 SER A CA 1
ATOM 1820 C C . SER A 1 231 ? 12.060 31.355 1.966 1.00 87.25 231 SER A C 1
ATOM 1822 O O . SER A 1 231 ? 13.227 31.472 1.595 1.00 87.25 231 SER A O 1
ATOM 1824 N N . GLY A 1 232 ? 11.724 30.971 3.204 1.00 84.44 232 GLY A N 1
ATOM 1825 C CA . GLY A 1 232 ? 12.666 30.806 4.312 1.00 84.44 232 GLY A CA 1
ATOM 1826 C C . GLY A 1 232 ? 12.780 32.054 5.190 1.00 84.44 232 GLY A C 1
ATOM 1827 O O . GLY A 1 232 ? 13.601 32.087 6.105 1.00 84.44 232 GLY A O 1
ATOM 1828 N N . ALA A 1 233 ? 11.965 33.0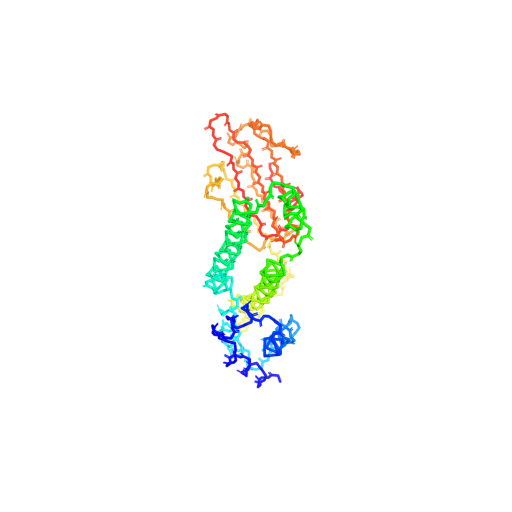84 4.942 1.00 89.88 233 ALA A N 1
ATOM 1829 C CA . ALA A 1 233 ? 11.902 34.250 5.809 1.00 89.88 233 ALA A CA 1
ATOM 1830 C C . ALA A 1 233 ? 11.317 33.884 7.186 1.00 89.88 233 ALA A C 1
ATOM 1832 O O . ALA A 1 233 ? 10.319 33.170 7.295 1.00 89.88 233 ALA A O 1
ATOM 1833 N N . SER A 1 234 ? 11.939 34.404 8.246 1.00 93.06 234 SER A N 1
ATOM 1834 C CA . SER A 1 234 ? 11.516 34.171 9.634 1.00 93.06 234 SER A CA 1
ATOM 1835 C C . SER A 1 234 ? 10.062 34.587 9.863 1.00 93.06 234 SER A C 1
ATOM 1837 O O . SER A 1 234 ? 9.685 35.722 9.553 1.00 93.06 234 SER A O 1
ATOM 1839 N N . GLY A 1 235 ? 9.268 33.669 10.420 1.00 88.75 235 GLY A N 1
ATOM 1840 C CA . GLY A 1 235 ? 7.845 33.854 10.707 1.00 88.75 235 GLY A CA 1
ATOM 1841 C C . GLY A 1 235 ? 6.891 33.436 9.583 1.00 88.75 235 GLY A C 1
ATOM 1842 O O . GLY A 1 235 ? 5.678 33.527 9.767 1.00 88.75 235 GLY A O 1
ATOM 1843 N N . GLU A 1 236 ? 7.380 32.958 8.436 1.00 93.06 236 GLU A N 1
ATOM 1844 C CA . GLU A 1 236 ? 6.511 32.342 7.425 1.00 93.06 236 GLU A CA 1
ATOM 1845 C C . GLU A 1 236 ? 5.929 31.017 7.921 1.00 93.06 236 GLU A C 1
ATOM 1847 O O . GLU A 1 236 ? 6.627 30.212 8.533 1.00 93.06 236 GLU A O 1
ATOM 1852 N N . MET A 1 237 ? 4.658 30.775 7.616 1.00 92.00 237 MET A N 1
ATOM 1853 C CA . MET A 1 237 ? 3.914 29.590 8.011 1.00 92.00 237 MET A CA 1
ATOM 1854 C C . MET A 1 237 ? 3.193 28.989 6.806 1.00 92.00 237 MET A C 1
ATOM 1856 O O . MET A 1 237 ? 2.502 29.683 6.058 1.00 92.00 237 MET A O 1
ATOM 1860 N N . GLN A 1 238 ? 3.337 27.678 6.627 1.00 89.94 238 GLN A N 1
ATOM 1861 C CA . GLN A 1 238 ? 2.690 26.923 5.560 1.00 89.94 238 GLN A CA 1
ATOM 1862 C C . GLN A 1 238 ? 1.968 25.711 6.144 1.00 89.94 238 GLN A C 1
ATOM 1864 O O . GLN A 1 238 ? 2.547 24.936 6.901 1.00 89.94 238 GLN A O 1
ATOM 1869 N N . LEU A 1 239 ? 0.714 25.523 5.737 1.00 89.56 239 LEU A N 1
ATOM 1870 C CA . LEU A 1 239 ? -0.102 24.368 6.090 1.00 89.56 239 LEU A CA 1
ATOM 1871 C C . LEU A 1 239 ? -0.447 23.590 4.824 1.00 89.56 239 LEU A C 1
ATOM 1873 O O . LEU A 1 239 ? -1.025 24.133 3.884 1.00 89.56 239 LEU A O 1
ATOM 1877 N N . LYS A 1 240 ? -0.101 22.305 4.803 1.00 85.88 240 LYS A N 1
ATOM 1878 C CA . LYS A 1 240 ? -0.492 21.379 3.737 1.00 85.88 240 LYS A CA 1
ATOM 1879 C C . LYS A 1 240 ? -1.347 20.275 4.314 1.00 85.88 240 LYS A C 1
ATOM 1881 O O . LYS A 1 240 ? -0.986 19.695 5.328 1.00 85.88 240 LYS A O 1
ATOM 1886 N N . TYR A 1 241 ? -2.443 19.956 3.643 1.00 81.88 241 TYR A N 1
ATOM 1887 C CA . TYR A 1 241 ? -3.307 18.844 4.009 1.00 81.88 241 TYR A CA 1
ATOM 1888 C C . TYR A 1 241 ? -3.277 17.779 2.917 1.00 81.88 241 TYR A C 1
ATOM 1890 O O . TYR A 1 241 ? -3.415 18.085 1.734 1.00 81.88 241 TYR A O 1
ATOM 1898 N N . SER A 1 242 ? -3.111 16.529 3.333 1.00 75.81 242 SER A N 1
ATOM 1899 C CA . SER A 1 242 ? -3.202 15.351 2.484 1.00 75.81 242 SER A CA 1
ATOM 1900 C C . SER A 1 242 ? -4.494 14.595 2.809 1.00 75.81 242 SER A C 1
ATOM 1902 O O . SER A 1 242 ? -4.576 13.971 3.872 1.00 75.81 242 SER A O 1
ATOM 1904 N N . PRO A 1 243 ? -5.502 14.609 1.915 1.00 55.28 243 PRO A N 1
ATOM 1905 C CA . PRO A 1 243 ? -6.726 13.831 2.099 1.00 55.28 243 PRO A CA 1
ATOM 1906 C C . PRO A 1 243 ? -6.484 12.319 2.098 1.00 55.28 243 PRO A C 1
ATOM 1908 O O . PRO A 1 243 ? -7.228 11.584 2.737 1.00 55.28 243 PRO A O 1
ATOM 1911 N N . THR A 1 244 ? -5.440 11.848 1.408 1.00 60.09 244 THR A N 1
ATOM 1912 C CA . THR A 1 244 ? -5.125 10.416 1.285 1.00 60.09 244 THR A CA 1
ATOM 1913 C C . THR A 1 244 ? -4.630 9.815 2.596 1.00 60.09 244 THR A C 1
ATOM 1915 O O . THR A 1 244 ? -4.940 8.669 2.898 1.00 60.09 244 THR A O 1
ATOM 1918 N N . THR A 1 245 ? -3.897 10.590 3.398 1.00 60.97 245 THR A N 1
ATOM 1919 C CA . THR A 1 245 ? -3.398 10.168 4.717 1.00 60.97 245 THR A CA 1
ATOM 1920 C C . THR A 1 245 ? -4.142 10.836 5.873 1.00 60.97 245 THR A C 1
ATOM 1922 O O . THR A 1 245 ? -3.771 10.635 7.028 1.00 60.97 245 THR A O 1
ATOM 1925 N N . ASN A 1 246 ? -5.157 11.659 5.577 1.00 73.88 246 ASN A N 1
ATOM 1926 C CA . ASN A 1 246 ? -5.847 12.538 6.525 1.00 73.88 246 ASN A CA 1
ATOM 1927 C C . ASN A 1 246 ? -4.857 13.240 7.472 1.00 73.88 246 ASN A C 1
ATOM 1929 O O . ASN A 1 246 ? -4.942 13.133 8.694 1.00 73.88 246 ASN A O 1
ATOM 1933 N N . THR A 1 247 ? -3.831 13.868 6.899 1.00 78.00 247 THR A N 1
ATOM 1934 C CA . THR A 1 247 ? -2.735 14.462 7.670 1.00 78.00 247 THR A CA 1
ATOM 1935 C C . THR A 1 247 ? -2.517 15.896 7.230 1.00 78.00 247 THR A C 1
ATOM 1937 O O . THR A 1 247 ? -2.324 16.156 6.042 1.00 78.00 247 THR A O 1
ATOM 1940 N N . SER A 1 248 ? -2.506 16.810 8.190 1.00 86.69 248 SER A N 1
ATOM 1941 C CA . SER A 1 248 ? -2.027 18.172 8.014 1.00 86.69 248 S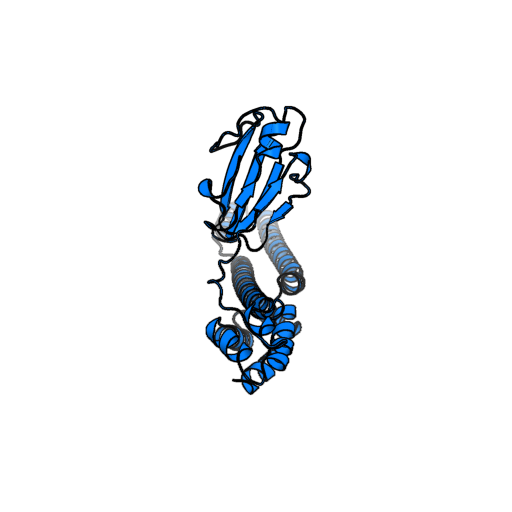ER A CA 1
ATOM 1942 C C . SER A 1 248 ? -0.572 18.287 8.466 1.00 86.69 248 SER A C 1
ATOM 1944 O O . SER A 1 248 ? -0.196 17.762 9.506 1.00 86.69 248 SER A O 1
ATOM 1946 N N . VAL A 1 249 ? 0.258 18.988 7.702 1.00 91.00 249 VAL A N 1
ATOM 1947 C CA . VAL A 1 249 ? 1.631 19.335 8.077 1.00 91.00 249 VAL A CA 1
ATOM 1948 C C . VAL A 1 249 ? 1.724 20.847 8.158 1.00 91.00 249 VAL A C 1
ATOM 1950 O O . VAL A 1 249 ? 1.456 21.533 7.169 1.00 91.00 249 VAL A O 1
ATOM 1953 N N . LEU A 1 250 ? 2.084 21.345 9.337 1.00 93.69 250 LEU A N 1
ATOM 1954 C CA . LEU A 1 250 ? 2.358 22.751 9.591 1.00 93.69 250 LEU A CA 1
ATOM 1955 C C . LEU A 1 250 ? 3.867 22.963 9.638 1.00 93.69 250 LEU A C 1
ATOM 1957 O O . LEU A 1 250 ? 4.557 22.288 10.398 1.00 93.69 250 LEU A O 1
ATOM 1961 N N . VAL A 1 251 ? 4.360 23.923 8.866 1.00 93.81 251 VAL A N 1
ATOM 1962 C CA . VAL A 1 251 ? 5.762 24.342 8.882 1.00 93.81 251 VAL A CA 1
ATOM 1963 C C . VAL A 1 251 ? 5.832 25.820 9.244 1.00 93.81 251 VAL A C 1
ATOM 1965 O O . VAL A 1 251 ? 5.080 26.605 8.668 1.00 93.81 251 VAL A O 1
ATOM 1968 N N . ILE A 1 252 ? 6.718 26.198 10.172 1.00 93.94 252 ILE A N 1
ATOM 1969 C CA . ILE A 1 252 ? 7.002 27.600 10.523 1.00 93.94 252 ILE A CA 1
ATOM 1970 C C . ILE A 1 252 ? 8.506 27.859 10.390 1.00 93.94 252 ILE A C 1
ATOM 1972 O O . ILE A 1 252 ? 9.316 27.194 11.035 1.00 93.94 252 ILE A O 1
ATOM 1976 N N . SER A 1 253 ? 8.886 28.835 9.569 1.00 92.94 253 SER A N 1
ATOM 1977 C CA . SER A 1 253 ? 10.281 29.236 9.360 1.00 92.94 253 SER A CA 1
ATOM 1978 C C . SER A 1 253 ? 10.842 29.969 10.585 1.00 92.94 253 SER A C 1
ATOM 1980 O O . SER A 1 253 ? 10.266 30.963 11.037 1.00 92.94 253 SER A O 1
ATOM 1982 N N . GLY A 1 254 ? 11.982 29.495 11.099 1.00 89.81 254 GLY A N 1
ATOM 1983 C CA . GLY A 1 254 ? 12.740 30.132 12.182 1.00 89.81 254 GLY A CA 1
ATOM 1984 C C . GLY A 1 254 ? 13.581 31.329 11.723 1.00 89.81 254 GLY A C 1
ATOM 1985 O O . GLY A 1 254 ? 13.463 31.797 10.589 1.00 89.81 254 GLY A O 1
ATOM 1986 N N . ASN A 1 255 ? 14.451 31.846 12.597 1.00 89.00 255 ASN A N 1
ATOM 1987 C CA . ASN A 1 255 ? 15.403 32.887 12.200 1.00 89.00 255 ASN A CA 1
ATOM 1988 C C . ASN A 1 255 ? 16.444 32.364 11.198 1.00 89.00 255 ASN A C 1
ATOM 1990 O O . ASN A 1 255 ? 16.657 31.155 11.103 1.00 89.00 255 ASN A O 1
ATOM 1994 N N . PRO A 1 256 ? 17.141 33.251 10.460 1.00 79.38 256 PRO A N 1
ATOM 1995 C CA . PRO A 1 256 ? 18.282 32.833 9.652 1.00 79.38 256 PRO A CA 1
ATOM 1996 C C . PRO A 1 256 ? 19.261 32.039 10.524 1.00 79.38 256 PRO A C 1
ATOM 1998 O O . PRO A 1 256 ? 19.644 32.533 11.580 1.00 79.38 256 PRO A O 1
ATOM 2001 N N . SER A 1 257 ? 19.649 30.838 10.079 1.00 78.00 257 SER A N 1
ATOM 2002 C CA . SER A 1 257 ? 20.445 29.814 10.796 1.00 78.00 257 SER A CA 1
ATOM 2003 C C . SER A 1 257 ? 19.711 28.893 11.782 1.00 78.00 257 SER A C 1
ATOM 2005 O O . SER A 1 257 ? 20.320 27.942 12.267 1.00 78.00 257 SER A O 1
ATOM 2007 N N . GLU A 1 258 ? 18.413 29.088 12.020 1.00 82.88 258 GLU A N 1
ATOM 2008 C CA . GLU A 1 258 ? 17.605 28.157 12.810 1.00 82.88 258 GLU A CA 1
ATOM 2009 C C . GLU A 1 258 ? 16.807 27.193 11.910 1.00 82.88 258 GLU A C 1
ATOM 2011 O O . GLU A 1 258 ? 16.320 27.596 10.848 1.00 82.88 258 GLU A O 1
ATOM 2016 N N . PRO A 1 259 ? 16.639 25.917 12.310 1.00 84.88 259 PRO A N 1
ATOM 2017 C CA . PRO A 1 259 ? 15.767 24.984 11.607 1.00 84.88 259 PRO A CA 1
ATOM 2018 C C . PRO A 1 259 ? 14.302 25.437 11.653 1.00 84.88 259 PRO A C 1
ATOM 2020 O O . PRO A 1 259 ? 13.863 26.103 12.590 1.00 84.88 259 PRO A O 1
ATOM 2023 N N . ALA A 1 260 ? 13.527 25.040 10.645 1.00 89.38 260 ALA A N 1
ATOM 2024 C CA . ALA A 1 260 ? 12.086 25.255 10.651 1.00 89.38 260 ALA A CA 1
ATOM 2025 C C . ALA A 1 260 ? 11.398 24.342 11.676 1.00 89.38 260 ALA A C 1
ATOM 2027 O O . ALA A 1 260 ? 11.770 23.177 11.843 1.00 89.38 260 ALA A O 1
ATOM 2028 N N . PHE A 1 261 ? 10.347 24.869 12.295 1.00 94.31 261 PHE A N 1
ATOM 2029 C CA . PHE A 1 261 ? 9.406 24.080 13.071 1.00 94.31 261 PHE A CA 1
ATOM 2030 C C . PHE A 1 261 ? 8.538 23.242 12.130 1.00 94.31 261 PHE A C 1
ATOM 2032 O O . PHE A 1 261 ? 8.023 23.776 11.145 1.00 94.31 261 PHE A O 1
ATOM 2039 N N . VAL A 1 262 ? 8.321 21.964 12.443 1.00 93.94 262 VAL A N 1
ATOM 2040 C CA . VAL A 1 262 ? 7.463 21.062 11.658 1.00 93.94 262 VAL A CA 1
ATOM 2041 C C . VAL A 1 262 ? 6.548 20.270 12.580 1.00 93.94 262 VAL A C 1
ATOM 2043 O O . VAL A 1 262 ? 7.030 19.423 13.319 1.00 93.94 262 VAL A O 1
ATOM 2046 N N . ALA A 1 263 ? 5.234 20.477 12.509 1.00 91.94 263 ALA A N 1
ATOM 2047 C CA . ALA A 1 263 ? 4.248 19.650 13.207 1.00 91.94 263 ALA A CA 1
ATOM 2048 C C . ALA A 1 263 ? 3.434 18.819 12.216 1.00 91.94 263 ALA A C 1
ATOM 2050 O O . ALA A 1 263 ? 2.959 19.325 11.196 1.00 91.94 263 ALA A O 1
ATOM 2051 N N . LYS A 1 264 ? 3.230 17.544 12.547 1.00 91.31 264 LYS A N 1
ATOM 2052 C CA . LYS A 1 264 ? 2.411 16.608 11.780 1.00 91.31 264 LYS A CA 1
ATOM 2053 C C . LYS A 1 264 ? 1.147 16.277 12.566 1.00 91.31 264 LYS A C 1
ATOM 2055 O O . LYS A 1 264 ? 1.199 15.739 13.665 1.00 91.31 264 LYS A O 1
ATOM 2060 N N . ILE A 1 265 ? 0.002 16.603 11.993 1.00 93.12 265 ILE A N 1
ATOM 2061 C CA . ILE A 1 265 ? -1.307 16.514 12.625 1.00 93.12 265 ILE A CA 1
ATOM 2062 C C . ILE A 1 265 ? -2.113 15.449 11.893 1.00 93.12 265 ILE A C 1
ATOM 2064 O O . ILE A 1 265 ? -2.403 15.587 10.708 1.00 93.12 265 ILE A O 1
ATOM 2068 N N . PHE A 1 266 ? -2.477 14.380 12.592 1.00 82.00 266 PHE A N 1
ATOM 2069 C CA . PHE A 1 266 ? -3.370 13.349 12.075 1.00 82.00 266 PHE A CA 1
ATOM 2070 C C . PHE A 1 266 ? -4.814 13.811 12.276 1.00 82.00 266 PHE A C 1
ATOM 2072 O O . PHE A 1 266 ? -5.377 13.692 13.364 1.00 82.00 266 PHE A O 1
ATOM 2079 N N . GLY A 1 267 ? -5.373 14.389 11.218 1.00 78.81 267 GLY A N 1
ATOM 2080 C CA . GLY A 1 267 ? -6.611 15.154 11.203 1.00 78.81 267 GLY A CA 1
ATOM 2081 C C . GLY A 1 267 ? -6.473 16.383 10.305 1.00 78.81 267 GLY A C 1
ATOM 2082 O O . GLY A 1 267 ? -5.366 16.832 9.995 1.00 78.81 267 GLY A O 1
ATOM 2083 N N . GLN A 1 268 ? -7.602 16.942 9.873 1.00 86.94 268 GLN A N 1
ATOM 2084 C CA . GLN A 1 268 ? -7.603 18.158 9.066 1.00 86.94 268 GLN A CA 1
ATOM 2085 C C . GLN A 1 268 ? -7.445 19.392 9.965 1.00 86.94 268 GLN A C 1
ATOM 2087 O O . GLN A 1 268 ? -8.423 19.922 10.477 1.00 86.94 268 GLN A O 1
ATOM 2092 N N . LEU A 1 269 ? -6.218 19.881 10.131 1.00 87.31 269 LEU A N 1
ATOM 2093 C CA . LEU A 1 269 ? -5.977 21.208 10.705 1.00 87.31 269 LEU A CA 1
ATOM 2094 C C . LEU A 1 269 ? -6.362 22.288 9.684 1.00 87.31 269 LEU A C 1
ATOM 2096 O O . LEU A 1 269 ? -5.976 22.170 8.517 1.00 87.31 269 LEU A O 1
ATOM 2100 N N . LYS A 1 270 ? -7.075 23.336 10.113 1.00 88.25 270 LYS A N 1
ATOM 2101 C CA . LYS A 1 270 ? -7.304 24.565 9.331 1.00 88.25 270 LYS A CA 1
ATOM 2102 C C . LYS A 1 270 ? -6.810 25.795 10.087 1.00 88.25 270 LYS A C 1
ATOM 2104 O O . LYS A 1 270 ? -6.577 25.746 11.290 1.00 88.25 270 LYS A O 1
ATOM 2109 N N . GLU A 1 271 ? -6.714 26.925 9.390 1.00 85.88 271 GLU A N 1
ATOM 2110 C CA . GLU A 1 271 ? -6.288 28.201 9.983 1.00 85.88 271 GLU A CA 1
ATOM 2111 C C . GLU A 1 271 ? -7.148 28.611 11.189 1.00 85.88 271 GLU A C 1
ATOM 2113 O O . GLU A 1 271 ? -6.630 29.107 12.182 1.00 85.88 271 GLU A O 1
ATOM 2118 N N . THR A 1 272 ? -8.454 28.320 11.157 1.00 87.56 272 THR A N 1
ATOM 2119 C CA . THR A 1 272 ? -9.398 28.598 12.256 1.00 87.56 272 THR A CA 1
ATOM 2120 C C . THR A 1 272 ? -9.116 27.811 13.537 1.00 87.56 272 THR A C 1
ATOM 2122 O O . THR A 1 272 ? -9.709 28.087 14.583 1.00 87.56 272 THR A O 1
ATOM 2125 N N . ASP A 1 273 ? -8.256 26.798 13.468 1.00 88.31 273 ASP A N 1
ATOM 2126 C CA . ASP A 1 273 ? -7.866 25.979 14.610 1.00 88.31 273 ASP A CA 1
ATOM 2127 C C . ASP A 1 273 ? -6.521 26.382 15.215 1.00 88.31 273 ASP A C 1
ATOM 2129 O O . ASP A 1 273 ? -6.112 25.825 16.234 1.00 88.31 273 ASP A O 1
ATOM 2133 N N . LEU A 1 274 ? -5.842 27.361 14.618 1.00 90.25 274 LEU A N 1
ATOM 2134 C CA . LEU A 1 274 ? -4.572 27.871 15.104 1.00 90.25 274 LEU A CA 1
ATOM 2135 C C . LEU A 1 274 ? -4.767 29.070 16.032 1.00 90.25 274 LEU A C 1
ATOM 2137 O O . LEU A 1 274 ? -5.518 30.001 15.745 1.00 90.25 274 LEU A O 1
ATOM 2141 N N . LEU A 1 275 ? -4.038 29.049 17.143 1.00 89.00 275 LEU A N 1
ATOM 2142 C CA . LEU A 1 275 ? -3.843 30.182 18.033 1.00 89.00 275 LEU A CA 1
ATOM 2143 C C . LEU A 1 275 ? -2.403 30.662 17.831 1.00 89.00 275 LEU A C 1
ATOM 2145 O O . LEU A 1 275 ? -1.45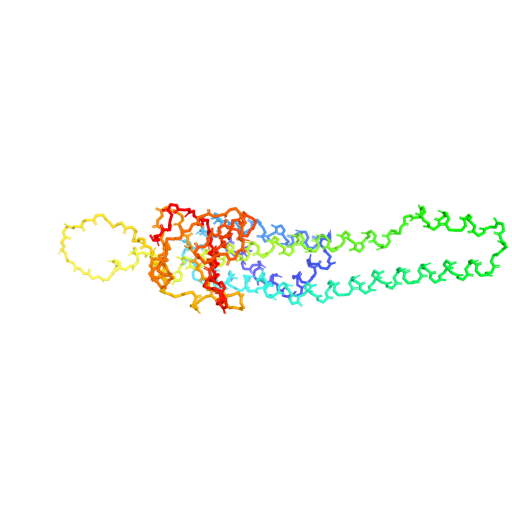8 29.964 18.191 1.00 89.00 275 LEU A O 1
ATOM 2149 N N . SER A 1 276 ? -2.232 31.831 17.218 1.00 79.12 276 SER A N 1
ATOM 2150 C CA . SER A 1 276 ? -0.922 32.419 16.905 1.00 79.12 276 SER A CA 1
ATOM 2151 C C . SER A 1 276 ? -0.740 33.763 17.572 1.00 79.12 276 SER A C 1
ATOM 2153 O O . SER A 1 276 ? -1.654 34.614 17.466 1.00 79.12 276 SER A O 1
#

Radius of gyration: 27.42 Å; Cα contacts (8 Å, |Δi|>4): 343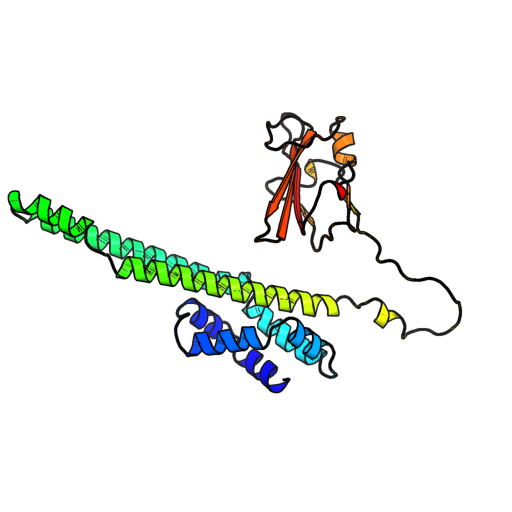; chains: 1; bounding box: 56×58×90 Å

Secondary structure (DSSP, 8-state):
-HHHHHHHHHH-SHHHHHHHHH-TTSHHHHHHHHHHHHHSSHHHHHHHHSSTTHHHHHHHHHHHHHHHSHHHHHHHHHHHHHHHHHHHHHHHHHHHHHHHHHHHHS-HHHHHHHHHHHHH---HHHHHHHHHHHHHHHHHHHHHHHHHHHHHHHHHHHS--GGGGTTS----------PPPPPEEE---GGGS-SSS-EEE-S--TTT-EEE-HHHHHHHTS--EE-SS----TTEEEEEEETTTTEEEEEE--STTSPPEEEEEEB---GGGEE-

Solvent-accessible surface area (backbone atoms only — not comparable to full-atom values): 15412 Å² total; per-residue (Å²): 110,68,69,62,51,52,53,44,44,70,59,53,39,66,70,50,52,44,44,30,39,78,38,53,80,43,68,69,26,45,54,52,50,50,51,48,59,70,54,60,35,73,69,50,44,51,54,49,58,73,40,99,56,17,74,63,46,46,55,41,47,52,54,37,26,58,51,30,25,59,71,49,44,49,70,50,46,52,59,50,52,51,54,47,53,50,50,47,50,53,52,51,53,51,53,51,49,54,49,52,52,48,54,73,74,46,59,77,88,52,38,63,56,51,52,52,51,56,75,69,50,81,58,62,71,55,52,53,47,51,52,48,52,52,48,22,50,55,47,49,53,51,41,31,51,42,17,54,52,51,50,51,59,53,50,59,61,78,47,70,57,80,74,75,62,66,84,73,75,88,83,89,79,96,79,80,88,86,73,87,79,63,54,73,53,76,41,60,48,46,82,78,14,29,80,93,56,52,40,75,45,74,83,47,45,64,90,57,30,34,42,32,40,42,35,31,30,58,70,70,71,43,76,72,39,86,43,98,66,87,88,64,52,62,31,36,30,37,78,49,75,38,82,92,74,41,30,16,39,40,37,36,30,28,52,91,96,48,68,39,19,24,41,39,30,39,21,64,74,51,76,93,26,53,42,106

Foldseek 3Di:
DVVLLVVLLVQQDLVLLLCCLQPVPDPSNVVNLVSLVVCLDLVNLLVCCPDPCNVVSLVSLVSNLVCLALVNLCVNLVVVLVVLVVVLVVLVVVLVVVLVVCLVPDDPVCNVVSVVCSVPDDPVSNVVSVVSNVSSVVSSVSSNVSSVSSVVSSVCVVPDDPVVVPPDDDDDDDDDDDDDAAAEAEDQAQVVAFPVRGAEAPPHDPPRYAYECVNHCVVQVHAADEDPDDPLDARDWYWDADPVQQKIWIWGRHHVVDGIRIHIYNHDDDPVRYHD

InterPro domains:
  IPR011049 Serralysin-like metalloprotease, C-terminal [G3DSA:2.150.10.10] (183-274)
  IPR013858 Peptidase M10 serralysin, C-terminal [PF08548] (183-273)

Sequence (276 aa):
MKQSLTDLGAQVNRSTVEHMLRDPTSRGSIDTFNKIGTLLTTDKISTLLSGPDANDNVKVLEKVESQLSKDAIDTVLSPFEAEQVDSYRNHVESALFDLKYRLMTAPLESRFDLVRRFASKKHEPLLDIQDSLAQANARATSLCSISALVRKAIGSLKFPHPTDLENRIPTDTPHKPCTVRPNIYRYTSIQESSLDAPSEVRDFVHGQDKLDVSGIRRQLNKPLQWVHQLSGASGEMQLKYSPTTNTSVLVISGNPSEPAFVAKIFGQLKETDLLS

pLDDT: mean 82.56, std 15.71, range [26.81, 97.19]

Mean predicted aligned error: 16.53 Å